Protein AF-0000000079918475 (afdb_homodimer)

Organism: NCBI:txid1990687

Sequence (238 aa):
MAQYSEQLDGIFQALADPTRRAVLTRLGEGPASVGELAKPFDMALPSFMKHIRFLEDSGWIQTRKQGRVRTCVLEEESMITAQAWLAEQRALWEGRTDRLAQFVTTREKDNRNESVTDTMAQYSEQLDGIFQALADPTRRAVLTRLGEGPASVGELAKPFDMALPSFMKHIRFLEDSGWIQTRKQGRVRTCVLEEESMITAQAWLAEQRALWEGRTDRLAQFVTTREKDNRNESVTDT

Foldseek 3Di:
DVVLVVLLVLLVVLVVDPLSVQLLVVLVVHKDWLVVSCVVDDDDSVVSVVSVVSCVVSQQWDWDDDDPTIIIHGGCPSVVSNVVVVVVVVCVVVVVVVVVVVVVVVVVVVVVVVVVVVD/DVVLVVLLVLLVVLVVDPLSVQLLVVLVVHKDWLVVSCVVDDDDSVVSVVSVVSCVVSQQWDWDDDDPTIIIHGGCVSVVSNVVVVVVVVCVVVVVVVVVVVVVVVVVVVVVVVVVVVD

pLDDT: mean 90.63, std 11.95, range [40.28, 98.81]

InterPro domains:
  IPR001845 HTH ArsR-type DNA-binding domain [PR00778] (12-27)
  IPR001845 HTH ArsR-type DNA-binding domain [PR00778] (44-59)
  IPR001845 HTH ArsR-type DNA-binding domain [PR00778] (59-74)
  IPR001845 HTH ArsR-type DNA-binding domain [PS50987] (1-94)
  IPR001845 HTH ArsR-type DNA-binding domain [SM00418] (10-84)
  IPR011991 ArsR-like helix-turn-helix domain [cd00090] (12-70)
  IPR036388 Winged helix-like DNA-binding domain superfamily [G3DSA:1.10.10.10] (2-111)
  IPR036390 Winged helix DNA-binding domain superfamily [SSF46785] (3-102)

Radius of gyration: 24.21 Å; Cα contacts (8 Å, |Δi|>4): 241; chains: 2; bounding box: 33×85×75 Å

Nearest PDB structures (foldseek):
  3f6o-assembly1_A  TM=9.663E-01  e=3.648E-13  Rhodococcus jostii RHA1
  3f6o-assembly1_B  TM=9.871E-01  e=1.100E-12  Rhodococcus jostii RHA1
  7p6f-assembly2_CCC-2  TM=9.353E-01  e=1.496E-07  Streptomyces griseus
  7p6f-assembly1_BBB  TM=9.033E-01  e=1.081E-07  Streptomyces griseus
  3f6v-assembly1_A-2  TM=9.307E-01  e=2.441E-06  Rhodococcus jostii RHA1

Secondary structure (DSSP, 8-state):
-HHHHHHHHHHHHHHTSHHHHHHHHHHTTS-EEHHHHHTTS-S-HHHHHHHHHHHHHTTSEEEEEETTEEEEEE-HHHHHHHHHHHHHHHHHHHHHHHHHHHHHHHHHHHHHHHHHHT-/-HHHHHHHHHHHHHHTSHHHHHHHHHHTTS-EEHHHHHTTS-S-HHHHHHHHHHHHHTTSEEEEEETTEEEEEE-HHHHHHHHHHHHHHHHHHHHHHHHHHHHHHHHHHHHHHHHHHT-

Structure (mmCIF, N/CA/C/O backbone):
data_AF-0000000079918475-model_v1
#
loop_
_entity.id
_entity.type
_entity.pdbx_description
1 polymer 'Transcriptional regulator'
#
loop_
_atom_site.group_PDB
_atom_site.id
_atom_site.type_symbol
_atom_site.label_atom_id
_atom_site.label_alt_id
_atom_site.label_comp_id
_atom_site.label_asym_id
_atom_site.label_entity_id
_atom_site.label_seq_id
_atom_site.pdbx_PDB_ins_code
_atom_site.Cartn_x
_atom_site.Cartn_y
_atom_site.Cartn_z
_atom_site.occupancy
_atom_site.B_iso_or_equiv
_atom_site.auth_seq_id
_atom_site.auth_comp_id
_atom_site.auth_asym_id
_atom_site.auth_atom_id
_atom_site.pdbx_PDB_model_num
ATOM 1 N N . MET A 1 1 ? 17.469 7.312 2.154 1 41.88 1 MET A N 1
ATOM 2 C CA . MET A 1 1 ? 16.062 7.641 2.268 1 41.88 1 MET A CA 1
ATOM 3 C C . MET A 1 1 ? 15.383 7.625 0.9 1 41.88 1 MET A C 1
ATOM 5 O O . MET A 1 1 ? 14.234 7.199 0.775 1 41.88 1 MET A O 1
ATOM 9 N N . ALA A 1 2 ? 16.141 8.148 -0.044 1 47.91 2 ALA A N 1
ATOM 10 C CA . ALA A 1 2 ? 15.688 8.281 -1.425 1 47.91 2 ALA A CA 1
ATOM 11 C C . ALA A 1 2 ? 15.406 6.918 -2.041 1 47.91 2 ALA A C 1
ATOM 13 O O . ALA A 1 2 ? 14.383 6.73 -2.701 1 47.91 2 ALA A O 1
ATOM 14 N N . GLN A 1 3 ? 16.422 5.957 -1.893 1 49.88 3 GLN A N 1
ATOM 15 C CA . GLN A 1 3 ? 16.297 4.613 -2.447 1 49.88 3 GLN A CA 1
ATOM 16 C C . GLN A 1 3 ? 15.07 3.898 -1.9 1 49.88 3 GLN A C 1
ATOM 18 O O . GLN A 1 3 ? 14.359 3.215 -2.643 1 49.88 3 GLN A O 1
ATOM 23 N N . TYR A 1 4 ? 14.867 4.219 -0.687 1 62.94 4 TYR A N 1
ATOM 24 C CA . TYR A 1 4 ? 13.711 3.641 -0.018 1 62.94 4 TYR A CA 1
ATOM 25 C C . TYR A 1 4 ? 12.414 4.203 -0.591 1 62.94 4 TYR A C 1
ATOM 27 O O . TYR A 1 4 ? 11.438 3.467 -0.779 1 62.94 4 TYR A O 1
ATOM 35 N N . SER A 1 5 ? 12.656 5.285 -1.332 1 77.44 5 SER A N 1
ATOM 36 C CA . SER A 1 5 ? 11.477 5.977 -1.846 1 77.44 5 SER A CA 1
ATOM 37 C C . SER A 1 5 ? 11.062 5.43 -3.207 1 77.44 5 SER A C 1
ATOM 39 O O . SER A 1 5 ? 9.875 5.203 -3.455 1 77.44 5 SER A O 1
ATOM 41 N N . GLU A 1 6 ? 12.172 5.082 -3.961 1 88.44 6 GLU A N 1
ATOM 42 C CA . GLU A 1 6 ? 11.852 4.594 -5.297 1 88.44 6 GLU A CA 1
ATOM 43 C C . GLU A 1 6 ? 11.266 3.186 -5.242 1 88.44 6 GLU A C 1
ATOM 45 O O . GLU A 1 6 ? 10.359 2.852 -6.012 1 88.44 6 GLU A O 1
ATOM 50 N N . GLN A 1 7 ? 11.844 2.432 -4.371 1 94.12 7 GLN A N 1
ATOM 51 C CA . GLN A 1 7 ? 11.32 1.083 -4.195 1 94.12 7 GLN A CA 1
ATOM 52 C C . GLN A 1 7 ? 9.859 1.117 -3.744 1 94.12 7 GLN A C 1
ATOM 54 O O . GLN A 1 7 ? 9.031 0.358 -4.25 1 94.12 7 GLN A O 1
ATOM 59 N N . LEU A 1 8 ? 9.625 2.086 -2.945 1 97.25 8 LEU A N 1
ATOM 60 C CA . LEU A 1 8 ? 8.273 2.203 -2.41 1 97.25 8 LEU A CA 1
ATOM 61 C C . LEU A 1 8 ? 7.301 2.668 -3.488 1 97.25 8 LEU A C 1
ATOM 63 O O . LEU A 1 8 ? 6.137 2.268 -3.49 1 97.25 8 LEU A O 1
ATOM 67 N N . ASP A 1 9 ? 7.832 3.439 -4.469 1 97.75 9 ASP A N 1
ATOM 68 C CA . ASP A 1 9 ? 6.984 3.891 -5.57 1 97.75 9 ASP A CA 1
ATOM 69 C C . ASP A 1 9 ? 6.398 2.707 -6.332 1 97.75 9 ASP A C 1
ATOM 71 O O . ASP A 1 9 ? 5.184 2.627 -6.527 1 97.75 9 ASP A O 1
ATOM 75 N N . GLY A 1 10 ? 7.254 1.843 -6.684 1 98.06 10 GLY A N 1
ATOM 76 C CA . GLY A 1 10 ? 6.824 0.677 -7.438 1 98.06 10 GLY A CA 1
ATOM 77 C C . GLY A 1 10 ? 5.945 -0.263 -6.633 1 98.06 10 GLY A C 1
ATOM 78 O O . GLY A 1 10 ? 4.969 -0.809 -7.156 1 98.06 10 GLY A O 1
ATOM 79 N N . ILE A 1 11 ? 6.266 -0.423 -5.426 1 98.44 11 ILE A N 1
ATOM 80 C CA . ILE A 1 11 ? 5.547 -1.322 -4.531 1 98.44 11 ILE A CA 1
ATOM 81 C C . ILE A 1 11 ? 4.094 -0.863 -4.395 1 98.44 11 ILE A C 1
ATOM 83 O O . ILE A 1 11 ? 3.168 -1.649 -4.598 1 98.44 11 ILE A O 1
ATOM 87 N N . PHE A 1 12 ? 3.898 0.398 -4.18 1 98.69 12 PHE A N 1
ATOM 88 C CA . PHE A 1 12 ? 2.543 0.891 -3.963 1 98.69 12 PHE A CA 1
ATOM 89 C C . PHE A 1 12 ? 1.818 1.083 -5.289 1 98.69 12 PHE A C 1
ATOM 91 O O . PHE A 1 12 ? 0.604 0.893 -5.371 1 98.69 12 PHE A O 1
ATOM 98 N N . GLN A 1 13 ? 2.533 1.402 -6.281 1 98.56 13 GLN A N 1
ATOM 99 C CA . GLN A 1 13 ? 1.905 1.508 -7.594 1 98.56 13 GLN A CA 1
ATOM 100 C C . GLN A 1 13 ? 1.343 0.163 -8.047 1 98.56 13 GLN A C 1
ATOM 102 O O . GLN A 1 13 ? 0.283 0.107 -8.672 1 98.56 13 GLN A O 1
ATOM 107 N N . ALA A 1 14 ? 2.027 -0.845 -7.785 1 98.75 14 ALA A N 1
ATOM 108 C CA . ALA A 1 14 ? 1.546 -2.182 -8.125 1 98.75 14 ALA A CA 1
ATOM 109 C C . ALA A 1 14 ? 0.194 -2.459 -7.473 1 98.75 14 ALA A C 1
ATOM 111 O O . ALA A 1 14 ? -0.714 -2.99 -8.117 1 98.75 14 ALA A O 1
ATOM 112 N N . LEU A 1 15 ? 0.05 -2.041 -6.277 1 98.38 15 LEU A N 1
ATOM 113 C CA . LEU A 1 15 ? -1.142 -2.355 -5.496 1 98.38 15 LEU A CA 1
ATOM 114 C C . LEU A 1 15 ? -2.311 -1.468 -5.906 1 98.38 15 LEU A C 1
ATOM 116 O O . LEU A 1 15 ? -3.461 -1.751 -5.566 1 98.38 15 LEU A O 1
ATOM 120 N N . ALA A 1 16 ? -1.999 -0.399 -6.637 1 98.25 16 ALA A N 1
ATOM 121 C CA . ALA A 1 16 ? -3.039 0.55 -7.027 1 98.25 16 ALA A CA 1
ATOM 122 C C . ALA A 1 16 ? -3.928 -0.032 -8.125 1 98.25 16 ALA A C 1
ATOM 124 O O . ALA A 1 16 ? -4.984 0.522 -8.43 1 98.25 16 ALA A O 1
ATOM 125 N N . ASP A 1 17 ? -3.609 -1.144 -8.664 1 97.94 17 ASP A N 1
ATOM 126 C CA . ASP A 1 17 ? -4.352 -1.772 -9.758 1 97.94 17 ASP A CA 1
ATOM 127 C C . ASP A 1 17 ? -5.133 -2.986 -9.258 1 97.94 17 ASP A C 1
ATOM 129 O O . ASP A 1 17 ? -4.559 -3.893 -8.648 1 97.94 17 ASP A O 1
ATOM 133 N N . PRO A 1 18 ? -6.43 -2.992 -9.57 1 97.44 18 PRO A N 1
ATOM 134 C CA . PRO A 1 18 ? -7.234 -4.094 -9.047 1 97.44 18 PRO A CA 1
ATOM 135 C C . PRO A 1 18 ? -6.848 -5.445 -9.633 1 97.44 18 PRO A C 1
ATOM 137 O O . PRO A 1 18 ? -6.953 -6.473 -8.961 1 97.44 18 PRO A O 1
ATOM 140 N N . THR A 1 19 ? -6.406 -5.469 -10.844 1 97.75 19 THR A N 1
ATOM 141 C CA . THR A 1 19 ? -5.977 -6.715 -11.461 1 97.75 19 THR A CA 1
ATOM 142 C C . THR A 1 19 ? -4.762 -7.289 -10.734 1 97.75 19 THR A C 1
ATOM 144 O O . THR A 1 19 ? -4.734 -8.477 -10.414 1 97.75 19 THR A O 1
ATOM 147 N N . ARG A 1 20 ? -3.832 -6.438 -10.523 1 98.31 20 ARG A N 1
ATOM 148 C CA . ARG A 1 20 ? -2.615 -6.871 -9.844 1 98.31 20 ARG A CA 1
ATOM 149 C C . ARG A 1 20 ? -2.912 -7.32 -8.422 1 98.31 20 ARG A C 1
ATOM 151 O O . ARG A 1 20 ? -2.326 -8.289 -7.934 1 98.31 20 ARG A O 1
ATOM 158 N N . ARG A 1 21 ? -3.842 -6.609 -7.742 1 98.06 21 ARG A N 1
ATOM 159 C CA . ARG A 1 21 ? -4.238 -7.055 -6.41 1 98.06 21 ARG A CA 1
ATOM 160 C C . ARG A 1 21 ? -4.902 -8.422 -6.461 1 98.06 21 ARG A C 1
ATOM 162 O O . ARG A 1 21 ? -4.66 -9.273 -5.598 1 98.06 21 ARG A O 1
ATOM 169 N N . ALA A 1 22 ? -5.672 -8.648 -7.414 1 97.94 22 ALA A N 1
ATOM 170 C CA . ALA A 1 22 ? -6.336 -9.938 -7.57 1 97.94 22 ALA A CA 1
ATOM 171 C C . ALA A 1 22 ? -5.32 -11.047 -7.816 1 97.94 22 ALA A C 1
ATOM 173 O O . ALA A 1 22 ? -5.453 -12.148 -7.27 1 97.94 22 ALA A O 1
ATOM 174 N N . VAL A 1 23 ? -4.348 -10.773 -8.578 1 98.38 23 VAL A N 1
ATOM 175 C CA . VAL A 1 23 ? -3.285 -11.734 -8.859 1 98.38 23 VAL A CA 1
ATOM 176 C C . VAL A 1 23 ? -2.557 -12.094 -7.566 1 98.38 23 VAL A C 1
ATOM 178 O O . VAL A 1 23 ? -2.314 -13.273 -7.293 1 98.38 23 VAL A O 1
ATOM 181 N N . LEU A 1 24 ? -2.246 -11.109 -6.793 1 98 24 LEU A N 1
ATOM 182 C CA . LEU A 1 24 ? -1.538 -11.344 -5.539 1 98 24 LEU A CA 1
ATOM 183 C C . LEU A 1 24 ? -2.379 -12.195 -4.59 1 98 24 LEU A C 1
ATOM 185 O O . LEU A 1 24 ? -1.86 -13.102 -3.936 1 98 24 LEU A O 1
ATOM 189 N N . THR A 1 25 ? -3.645 -11.891 -4.547 1 97.06 25 THR A N 1
ATOM 190 C CA . THR A 1 25 ? -4.551 -12.656 -3.705 1 97.06 25 THR A CA 1
ATOM 191 C C . THR A 1 25 ? -4.566 -14.125 -4.125 1 97.06 25 THR A C 1
ATOM 193 O O . THR A 1 25 ? -4.461 -15.016 -3.281 1 97.06 25 THR A O 1
ATOM 196 N N . ARG A 1 26 ? -4.609 -14.352 -5.379 1 97.31 26 ARG A N 1
ATOM 197 C CA . ARG A 1 26 ? -4.613 -15.711 -5.898 1 97.31 26 ARG A CA 1
ATOM 198 C C . ARG A 1 26 ? -3.305 -16.422 -5.574 1 97.31 26 ARG A C 1
ATOM 200 O O . ARG A 1 26 ? -3.303 -17.609 -5.227 1 97.31 26 ARG A O 1
ATOM 207 N N . LEU A 1 27 ? -2.258 -15.734 -5.668 1 97.25 27 LEU A N 1
ATOM 208 C CA . LEU A 1 27 ? -0.944 -16.328 -5.445 1 97.25 27 LEU A CA 1
ATOM 209 C C . LEU A 1 27 ? -0.722 -16.609 -3.965 1 97.25 27 LEU A C 1
ATOM 211 O O . LEU A 1 27 ? 0.149 -17.406 -3.607 1 97.25 27 LEU A O 1
ATOM 215 N N . GLY A 1 28 ? -1.431 -15.891 -3.168 1 94.69 28 GLY A N 1
ATOM 216 C CA . GLY A 1 28 ? -1.403 -16.219 -1.751 1 94.69 28 GLY A CA 1
ATOM 217 C C . GLY A 1 28 ? -1.792 -17.656 -1.463 1 94.69 28 GLY A C 1
ATOM 218 O O . GLY A 1 28 ? -1.377 -18.234 -0.451 1 94.69 28 GLY A O 1
ATOM 219 N N . GLU A 1 29 ? -2.5 -18.25 -2.285 1 93.81 29 GLU A N 1
ATOM 220 C CA . GLU A 1 29 ? -2.967 -19.625 -2.133 1 93.81 29 GLU A CA 1
ATOM 221 C C . GLU A 1 29 ? -1.933 -20.625 -2.652 1 93.81 29 GLU A C 1
ATOM 223 O O . GLU A 1 29 ? -2.064 -21.828 -2.439 1 93.81 29 GLU A O 1
ATOM 228 N N . GLY A 1 30 ? -0.98 -20.109 -3.363 1 94.81 30 GLY A N 1
ATOM 229 C CA . GLY A 1 30 ? 0.069 -20.953 -3.904 1 94.81 30 GLY A CA 1
ATOM 230 C C . GLY A 1 30 ? 0.493 -20.562 -5.309 1 94.81 30 GLY A C 1
ATOM 231 O O . GLY A 1 30 ? -0.134 -19.703 -5.93 1 94.81 30 GLY A O 1
ATOM 232 N N . PRO A 1 31 ? 1.545 -21.219 -5.801 1 96.56 31 PRO A N 1
ATOM 233 C CA . PRO A 1 31 ? 2.021 -20.922 -7.156 1 96.56 31 PRO A CA 1
ATOM 234 C C . PRO A 1 31 ? 0.947 -21.141 -8.219 1 96.56 31 PRO A C 1
ATOM 236 O O . PRO A 1 31 ? 0.092 -22.031 -8.062 1 96.56 31 PRO A O 1
ATOM 239 N N . ALA A 1 32 ? 0.95 -20.406 -9.281 1 98 32 ALA A N 1
ATOM 240 C CA . ALA A 1 32 ? 0.003 -20.531 -10.383 1 98 32 ALA A CA 1
ATOM 241 C C . ALA A 1 32 ? 0.638 -20.094 -11.703 1 98 32 ALA A C 1
ATOM 243 O O . ALA A 1 32 ? 1.503 -19.219 -11.719 1 98 32 ALA A O 1
ATOM 244 N N . SER A 1 33 ? 0.179 -20.719 -12.75 1 98.5 33 SER A N 1
ATOM 245 C CA . SER A 1 33 ? 0.687 -20.344 -14.062 1 98.5 33 SER A CA 1
ATOM 246 C C . SER A 1 33 ? 0.086 -19.016 -14.523 1 98.5 33 SER A C 1
ATOM 248 O O . SER A 1 33 ? -0.982 -18.625 -14.062 1 98.5 33 SER A O 1
ATOM 250 N N . VAL A 1 34 ? 0.777 -18.391 -15.438 1 98.31 34 VAL A N 1
ATOM 251 C CA . VAL A 1 34 ? 0.273 -17.141 -16.031 1 98.31 34 VAL A CA 1
ATOM 252 C C . VAL A 1 34 ? -1.096 -17.391 -16.656 1 98.31 34 VAL A C 1
ATOM 254 O O . VAL A 1 34 ? -1.999 -16.562 -16.531 1 98.31 34 VAL A O 1
ATOM 257 N N . GLY A 1 35 ? -1.218 -18.562 -17.281 1 97.56 35 GLY A N 1
ATOM 258 C CA . GLY A 1 35 ? -2.498 -18.906 -17.891 1 97.56 35 GLY A CA 1
ATOM 259 C C . GLY A 1 35 ? -3.621 -19.016 -16.875 1 97.56 35 GLY A C 1
ATOM 260 O O . GLY A 1 35 ? -4.727 -18.516 -17.109 1 97.56 35 GLY A O 1
ATOM 261 N N . GLU A 1 36 ? -3.377 -19.641 -15.773 1 98 36 GLU A N 1
ATOM 262 C CA . GLU A 1 36 ? -4.348 -19.766 -14.695 1 98 36 GLU A CA 1
ATOM 263 C C . GLU A 1 36 ? -4.707 -18.391 -14.125 1 98 36 GLU A C 1
ATOM 265 O O . GLU A 1 36 ? -5.879 -18.109 -13.859 1 98 36 GLU A O 1
ATOM 270 N N . LEU A 1 37 ? -3.746 -17.562 -13.961 1 98.56 37 LEU A N 1
ATOM 271 C CA . LEU A 1 37 ? -3.934 -16.25 -13.375 1 98.56 37 LEU A CA 1
ATOM 272 C C . LEU A 1 37 ? -4.73 -15.344 -14.305 1 98.56 37 LEU A C 1
ATOM 274 O O . LEU A 1 37 ? -5.484 -14.484 -13.844 1 98.56 37 LEU A O 1
ATOM 278 N N . ALA A 1 38 ? -4.633 -15.586 -15.578 1 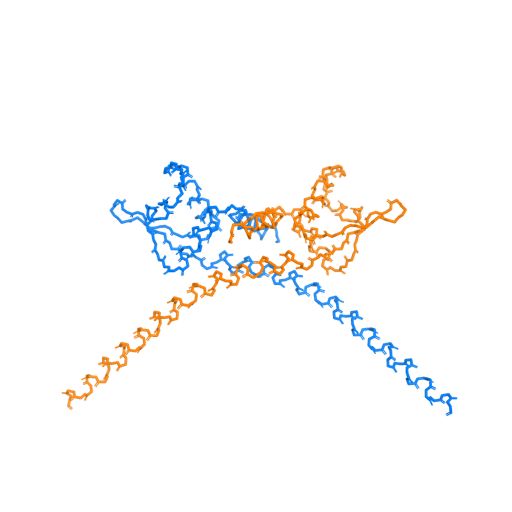98.62 38 ALA A N 1
ATOM 279 C CA . ALA A 1 38 ? -5.223 -14.703 -16.578 1 98.62 38 ALA A CA 1
ATOM 280 C C . ALA A 1 38 ? -6.703 -15.008 -16.766 1 98.62 38 ALA A C 1
ATOM 282 O O . ALA A 1 38 ? -7.473 -14.141 -17.188 1 98.62 38 ALA A O 1
ATOM 283 N N . LYS A 1 39 ? -7.098 -16.172 -16.438 1 97.88 39 LYS A N 1
ATOM 284 C CA . LYS A 1 39 ? -8.398 -16.734 -16.797 1 97.88 39 LYS A CA 1
ATOM 285 C C . LYS A 1 39 ? -9.531 -15.812 -16.328 1 97.88 39 LYS A C 1
ATOM 287 O O . LYS A 1 39 ? -10.484 -15.578 -17.078 1 97.88 39 LYS A O 1
ATOM 292 N N . PRO A 1 40 ? -9.461 -15.227 -15.211 1 97.31 40 PRO A N 1
ATOM 293 C CA . PRO A 1 40 ? -10.609 -14.477 -14.711 1 97.31 40 PRO A CA 1
ATOM 294 C C . PRO A 1 40 ? -10.719 -13.086 -15.32 1 97.31 40 PRO A C 1
ATOM 296 O O . PRO A 1 40 ? -11.703 -12.375 -15.078 1 97.31 40 PRO A O 1
ATOM 299 N N . PHE A 1 41 ? -9.773 -12.695 -16.109 1 97.5 41 PHE A N 1
ATOM 300 C CA . PHE A 1 41 ? -9.75 -11.328 -16.609 1 97.5 41 PHE A CA 1
ATOM 301 C C . PHE A 1 41 ? -10.07 -11.297 -18.094 1 97.5 41 PHE A C 1
ATOM 303 O O . PHE A 1 41 ? -9.625 -12.164 -18.844 1 97.5 41 PHE A O 1
ATOM 310 N N . ASP A 1 42 ? -10.859 -10.375 -18.406 1 97.06 42 ASP A N 1
ATOM 311 C CA . ASP A 1 42 ? -11.227 -10.164 -19.797 1 97.06 42 ASP A CA 1
ATOM 312 C C . ASP A 1 42 ? -10.219 -9.25 -20.5 1 97.06 42 ASP A C 1
ATOM 314 O O . ASP 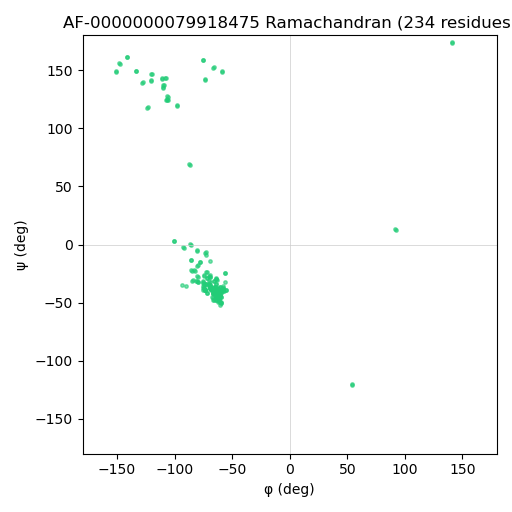A 1 42 ? -10.523 -8.094 -20.781 1 97.06 42 ASP A O 1
ATOM 318 N N . MET A 1 43 ? -9.039 -9.672 -20.719 1 97.19 43 MET A N 1
ATOM 319 C CA . MET A 1 43 ? -7.988 -8.93 -21.406 1 97.19 43 MET A CA 1
ATOM 320 C C . MET A 1 43 ? -7.074 -9.875 -22.188 1 97.19 43 MET A C 1
ATOM 322 O O . MET A 1 43 ? -7.016 -11.07 -21.875 1 97.19 43 MET A O 1
ATOM 326 N N . ALA A 1 44 ? -6.473 -9.305 -23.172 1 97.56 44 ALA A N 1
ATOM 327 C CA . ALA A 1 44 ? -5.52 -10.07 -23.969 1 97.56 44 ALA A CA 1
ATOM 328 C C . ALA A 1 44 ? -4.289 -10.445 -23.156 1 97.56 44 ALA A C 1
ATOM 330 O O . ALA A 1 44 ? -3.918 -9.727 -22.219 1 97.56 44 ALA A O 1
ATOM 331 N N . LEU A 1 45 ? -3.674 -11.531 -23.516 1 96.88 45 LEU A N 1
ATOM 332 C CA . LEU A 1 45 ? -2.521 -12.047 -22.781 1 96.88 45 LEU A CA 1
ATOM 333 C C . LEU A 1 45 ? -1.384 -11.031 -22.781 1 96.88 45 LEU A C 1
ATOM 335 O O . LEU A 1 45 ? -0.738 -10.82 -21.75 1 96.88 45 LEU A O 1
ATOM 339 N N . PRO A 1 46 ? -1.145 -10.344 -23.875 1 97.75 46 PRO A N 1
ATOM 340 C CA . PRO A 1 46 ? -0.073 -9.352 -23.812 1 97.75 46 PRO A CA 1
ATOM 341 C C . PRO A 1 46 ? -0.338 -8.258 -22.781 1 97.75 46 PRO A C 1
ATOM 343 O O . PRO A 1 46 ? 0.593 -7.785 -22.125 1 97.75 46 PRO A O 1
ATOM 346 N N . SER A 1 47 ? -1.585 -7.848 -22.703 1 98.19 47 SER A N 1
ATOM 347 C CA . SER A 1 47 ? -1.962 -6.855 -21.703 1 98.19 47 SER A CA 1
ATOM 348 C C . SER A 1 47 ? -1.798 -7.406 -20.281 1 98.19 47 SER A C 1
ATOM 350 O O . SER A 1 47 ? -1.299 -6.715 -19.406 1 98.19 47 SER A O 1
ATOM 352 N N . PHE A 1 48 ? -2.197 -8.594 -20.172 1 98.62 48 PHE A N 1
ATOM 353 C CA . PHE A 1 48 ? -2.059 -9.234 -18.875 1 98.62 48 PHE A CA 1
ATOM 354 C C . PHE A 1 48 ? -0.588 -9.398 -18.5 1 98.62 48 PHE A C 1
ATOM 356 O O . PHE A 1 48 ? -0.213 -9.219 -17.344 1 98.62 48 PHE A O 1
ATOM 363 N N . MET A 1 49 ? 0.257 -9.664 -19.391 1 98.56 49 MET A N 1
ATOM 364 C CA . MET A 1 49 ? 1.688 -9.844 -19.141 1 98.56 49 MET A CA 1
ATOM 365 C C . MET A 1 49 ? 2.316 -8.547 -18.641 1 98.56 49 MET A C 1
ATOM 367 O O . MET A 1 49 ? 3.285 -8.578 -17.891 1 98.56 49 MET A O 1
ATOM 371 N N . LYS A 1 50 ? 1.778 -7.438 -19.031 1 98.75 50 LYS A N 1
ATOM 372 C CA . LYS A 1 50 ? 2.266 -6.164 -18.516 1 98.75 50 LYS A CA 1
ATOM 373 C C . LYS A 1 50 ? 2.074 -6.086 -17 1 98.75 50 LYS A C 1
ATOM 375 O O . LYS A 1 50 ? 2.924 -5.543 -16.297 1 98.75 50 LYS A O 1
ATOM 380 N N . HIS A 1 51 ? 0.925 -6.641 -16.562 1 98.69 51 HIS A N 1
ATOM 381 C CA . HIS A 1 51 ? 0.696 -6.695 -15.125 1 98.69 51 HIS A CA 1
ATOM 382 C C . HIS A 1 51 ? 1.69 -7.625 -14.445 1 98.69 51 HIS A C 1
ATOM 384 O O . HIS A 1 51 ? 2.234 -7.297 -13.391 1 98.69 51 HIS A O 1
ATOM 390 N N . ILE A 1 52 ? 1.978 -8.734 -15.016 1 98.81 52 ILE A N 1
ATOM 391 C CA . ILE A 1 52 ? 2.906 -9.719 -14.469 1 98.81 52 ILE A CA 1
ATOM 392 C C . ILE A 1 52 ? 4.309 -9.125 -14.398 1 98.81 52 ILE A C 1
ATOM 394 O O . ILE A 1 52 ? 4.996 -9.242 -13.383 1 98.81 52 ILE A O 1
ATOM 398 N N . ARG A 1 53 ? 4.668 -8.5 -15.414 1 98.62 53 ARG A N 1
ATOM 399 C CA . ARG A 1 53 ? 5.984 -7.867 -15.453 1 98.62 53 ARG A CA 1
ATOM 400 C C . ARG A 1 53 ? 6.098 -6.773 -14.398 1 98.62 53 ARG A C 1
ATOM 402 O O . ARG A 1 53 ? 7.133 -6.641 -13.742 1 98.62 53 ARG A O 1
ATOM 409 N N . PHE A 1 54 ? 5.078 -6.012 -14.273 1 98.69 54 PHE A N 1
ATOM 410 C CA . PHE A 1 54 ? 5.086 -4.938 -13.289 1 98.69 54 PHE A CA 1
ATOM 411 C C . PHE A 1 54 ? 5.227 -5.5 -11.883 1 98.69 54 PHE A C 1
ATOM 413 O O . PHE A 1 54 ? 5.996 -4.977 -11.07 1 98.69 54 PHE A O 1
ATOM 420 N N . LEU A 1 55 ? 4.465 -6.562 -11.602 1 98.69 55 LEU A N 1
ATOM 421 C CA . LEU A 1 55 ? 4.539 -7.219 -10.297 1 98.69 55 LEU A CA 1
ATOM 422 C C . LEU A 1 55 ? 5.934 -7.785 -10.055 1 98.69 55 LEU A C 1
ATOM 424 O O . LEU A 1 55 ? 6.438 -7.75 -8.93 1 98.69 55 LEU A O 1
ATOM 428 N N . GLU A 1 56 ? 6.527 -8.305 -11.062 1 98.25 56 GLU A N 1
ATOM 429 C CA . GLU A 1 56 ? 7.891 -8.82 -10.961 1 98.25 56 GLU A CA 1
ATOM 430 C C . GLU A 1 56 ? 8.891 -7.695 -10.695 1 98.25 56 GLU A C 1
ATOM 432 O O . GLU A 1 56 ? 9.703 -7.789 -9.773 1 98.25 56 GLU A O 1
ATOM 437 N N . ASP A 1 57 ? 8.789 -6.621 -11.453 1 97.38 57 ASP A N 1
ATOM 438 C CA . ASP A 1 57 ? 9.711 -5.492 -11.352 1 97.38 57 ASP A CA 1
ATOM 439 C C . ASP A 1 57 ? 9.602 -4.812 -9.992 1 97.38 57 ASP A C 1
ATOM 441 O O . ASP A 1 57 ? 10.578 -4.266 -9.484 1 97.38 57 ASP A O 1
ATOM 445 N N . SER A 1 58 ? 8.414 -4.879 -9.414 1 97.94 58 SER A N 1
ATOM 446 C CA . SER A 1 58 ? 8.172 -4.211 -8.141 1 97.94 58 SER A CA 1
ATOM 447 C C . SER A 1 58 ? 8.43 -5.148 -6.965 1 97.94 58 SER A C 1
ATOM 449 O O . SER A 1 58 ? 8.227 -4.777 -5.809 1 97.94 58 SER A O 1
ATOM 451 N N . GLY A 1 59 ? 8.766 -6.391 -7.25 1 97.5 59 GLY A N 1
ATOM 452 C CA . GLY A 1 59 ? 9.258 -7.293 -6.223 1 97.5 59 GLY A CA 1
ATOM 453 C C . GLY A 1 59 ? 8.156 -8.109 -5.57 1 97.5 59 GLY A C 1
ATOM 454 O O . GLY A 1 59 ? 8.383 -8.773 -4.559 1 97.5 59 GLY A O 1
ATOM 455 N N . TRP A 1 60 ? 6.996 -8.117 -6.125 1 98.19 60 TRP A N 1
ATOM 456 C CA . TRP A 1 60 ? 5.859 -8.812 -5.527 1 98.19 60 TRP A CA 1
ATOM 457 C C . TRP A 1 60 ? 5.859 -10.289 -5.895 1 98.19 60 TRP A C 1
ATOM 459 O O . TRP A 1 60 ? 5.395 -11.125 -5.117 1 98.19 60 TRP A O 1
ATOM 469 N N . ILE A 1 61 ? 6.398 -10.594 -7.105 1 98.38 61 ILE A N 1
ATOM 470 C CA . ILE A 1 61 ? 6.355 -11.992 -7.527 1 98.38 61 ILE A CA 1
ATOM 471 C C . ILE A 1 61 ? 7.656 -12.359 -8.242 1 98.38 61 ILE A C 1
ATOM 473 O O . ILE A 1 61 ? 8.43 -11.477 -8.625 1 98.38 61 ILE A O 1
ATOM 477 N N . GLN A 1 62 ? 7.883 -13.562 -8.312 1 98.19 62 GLN A N 1
ATOM 478 C CA . GLN A 1 62 ? 8.891 -14.172 -9.18 1 98.19 62 GLN A CA 1
ATOM 479 C C . GLN A 1 62 ? 8.258 -15.141 -10.172 1 98.19 62 GLN A C 1
ATOM 481 O O . GLN A 1 62 ? 7.258 -15.789 -9.859 1 98.19 62 GLN A O 1
ATOM 486 N N . THR A 1 63 ? 8.836 -15.188 -11.297 1 97 63 THR A N 1
ATOM 487 C CA . THR A 1 63 ? 8.336 -16.094 -12.328 1 97 63 THR A CA 1
ATOM 488 C C . THR A 1 63 ? 9.422 -17.078 -12.742 1 97 63 THR A C 1
ATOM 490 O O . THR A 1 63 ? 10.609 -16.75 -12.766 1 97 63 THR A O 1
ATOM 493 N N . ARG A 1 64 ? 8.961 -18.25 -12.953 1 95.88 64 ARG A N 1
ATOM 494 C CA . ARG A 1 64 ? 9.844 -19.297 -13.469 1 95.88 64 ARG A CA 1
ATOM 495 C C . ARG A 1 64 ? 9.234 -19.969 -14.695 1 95.88 64 ARG A C 1
ATOM 497 O O . ARG A 1 64 ? 8.023 -20.203 -14.742 1 95.88 64 ARG A O 1
ATOM 504 N N . LYS A 1 65 ? 10.102 -20.203 -15.602 1 94.88 65 LYS A N 1
ATOM 505 C CA . LYS A 1 65 ? 9.641 -20.844 -16.828 1 94.88 65 LYS A CA 1
ATOM 506 C C . LYS A 1 65 ? 10.094 -22.312 -16.891 1 94.88 65 LYS A C 1
ATOM 508 O O . LYS A 1 65 ? 11.273 -22.609 -16.672 1 94.88 65 LYS A O 1
ATOM 513 N N . GLN A 1 66 ? 9.164 -23.219 -17.062 1 93.12 66 GLN A N 1
ATOM 514 C CA . GLN A 1 66 ? 9.414 -24.641 -17.344 1 93.12 66 GLN A CA 1
ATOM 515 C C . GLN A 1 66 ? 8.711 -25.062 -18.625 1 93.12 66 GLN A C 1
ATOM 517 O O . GLN A 1 66 ? 7.488 -25.219 -18.656 1 93.12 66 GLN A O 1
ATOM 522 N N . GLY A 1 67 ? 9.539 -25.469 -19.578 1 95.12 67 GLY A N 1
ATOM 523 C CA . GLY A 1 67 ? 8.93 -25.703 -20.891 1 95.12 67 GLY A CA 1
ATOM 524 C C . GLY A 1 67 ? 8.148 -24.5 -21.406 1 95.12 67 GLY A C 1
ATOM 525 O O . GLY A 1 67 ? 8.711 -23.422 -21.547 1 95.12 67 GLY A O 1
ATOM 526 N N . ARG A 1 68 ? 6.875 -24.672 -21.656 1 93.56 68 ARG A N 1
ATOM 527 C CA . ARG A 1 68 ? 6.047 -23.594 -22.188 1 93.56 68 ARG A CA 1
ATOM 528 C C . ARG A 1 68 ? 5.223 -22.938 -21.078 1 93.56 68 ARG A C 1
ATOM 530 O O . ARG A 1 68 ? 4.402 -22.062 -21.359 1 93.56 68 ARG A O 1
ATOM 537 N N . VAL A 1 69 ? 5.438 -23.406 -19.859 1 96.12 69 VAL A N 1
ATOM 538 C CA . VAL A 1 69 ? 4.586 -22.922 -18.766 1 96.12 69 VAL A CA 1
ATOM 539 C C . VAL A 1 69 ? 5.367 -21.953 -17.891 1 96.12 69 VAL A C 1
ATOM 541 O O . VAL A 1 69 ? 6.461 -22.266 -17.422 1 96.12 69 VAL A O 1
ATOM 544 N N . ARG A 1 70 ? 4.828 -20.734 -17.719 1 97.19 70 ARG A N 1
ATOM 545 C CA . ARG A 1 70 ? 5.367 -19.734 -16.812 1 97.19 70 ARG A CA 1
ATOM 546 C C . ARG A 1 70 ? 4.613 -19.75 -15.484 1 97.19 70 ARG A C 1
ATOM 548 O O . ARG A 1 70 ? 3.408 -19.484 -15.445 1 97.19 70 ARG A O 1
ATOM 555 N N . THR A 1 71 ? 5.359 -20.031 -14.391 1 98.31 71 THR A N 1
ATOM 556 C CA . THR A 1 71 ? 4.754 -20.125 -13.07 1 98.31 71 THR A CA 1
ATOM 557 C C . THR A 1 71 ? 5.172 -18.953 -12.195 1 98.31 71 THR A C 1
ATOM 559 O O . THR A 1 71 ? 6.344 -18.562 -12.18 1 98.31 71 THR A O 1
ATOM 562 N N . CYS A 1 72 ? 4.199 -18.406 -11.508 1 98.5 72 CYS A N 1
ATOM 563 C CA . CYS A 1 72 ? 4.438 -17.266 -10.625 1 98.5 72 CYS A CA 1
ATOM 564 C C . CYS A 1 72 ? 4.336 -17.688 -9.156 1 98.5 72 CYS A C 1
ATOM 566 O O . CYS A 1 72 ? 3.494 -18.516 -8.797 1 98.5 72 CYS A O 1
ATOM 568 N N . VAL A 1 73 ? 5.227 -17.047 -8.352 1 96.81 73 VAL A N 1
ATOM 569 C CA . VAL A 1 73 ? 5.188 -17.234 -6.902 1 96.81 73 VAL A CA 1
ATOM 570 C C . VAL A 1 73 ? 5.293 -15.891 -6.199 1 96.81 73 VAL A C 1
ATOM 572 O O . VAL A 1 73 ? 5.918 -14.961 -6.715 1 96.81 73 VAL A O 1
ATOM 575 N N . LEU A 1 74 ? 4.684 -15.82 -5.078 1 96.38 74 LE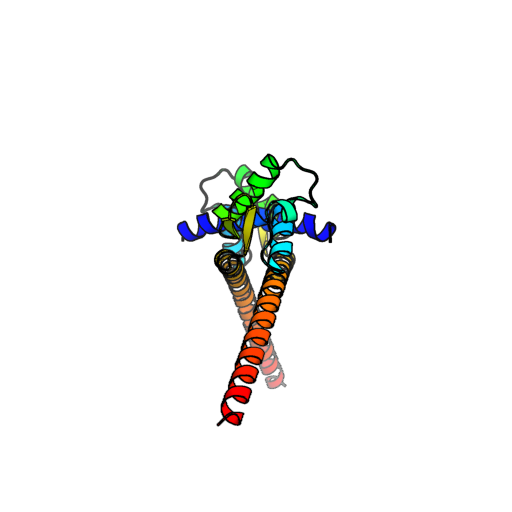U A N 1
ATOM 576 C CA . LEU A 1 74 ? 4.738 -14.594 -4.285 1 96.38 74 LEU A CA 1
ATOM 577 C C . LEU A 1 74 ? 6.109 -14.422 -3.639 1 96.38 74 LEU A C 1
ATOM 579 O O . LEU A 1 74 ? 6.723 -15.406 -3.211 1 96.38 74 LEU A O 1
ATOM 583 N N . GLU A 1 75 ? 6.516 -13.211 -3.613 1 93.94 75 GLU A N 1
ATOM 584 C CA . GLU A 1 75 ? 7.723 -12.852 -2.871 1 93.94 75 GLU A CA 1
ATOM 585 C C . GLU A 1 75 ? 7.383 -12 -1.653 1 93.94 75 GLU A C 1
ATOM 587 O O . GLU A 1 75 ? 6.523 -11.117 -1.725 1 93.94 75 GLU A O 1
ATOM 592 N N . GLU A 1 76 ? 8.125 -12.25 -0.577 1 91 76 GLU A N 1
ATOM 593 C CA . GLU A 1 76 ? 7.77 -11.633 0.698 1 91 76 GLU A CA 1
ATOM 594 C C . GLU A 1 76 ? 8.359 -10.234 0.824 1 91 76 GLU A C 1
ATOM 596 O O . GLU A 1 76 ? 7.84 -9.398 1.564 1 91 76 GLU A O 1
ATOM 601 N N . GLU A 1 77 ? 9.367 -9.953 0.114 1 93.31 77 GLU A N 1
ATOM 602 C CA . GLU A 1 77 ? 10.156 -8.75 0.348 1 93.31 77 GLU A CA 1
ATOM 603 C C . GLU A 1 77 ? 9.312 -7.488 0.199 1 93.31 77 GLU A C 1
ATOM 605 O O . GLU A 1 77 ? 9.352 -6.602 1.056 1 93.31 77 GLU A O 1
ATOM 610 N N . SER A 1 78 ? 8.578 -7.398 -0.894 1 96.62 78 SER A N 1
ATOM 611 C CA . SER A 1 78 ? 7.758 -6.215 -1.133 1 96.62 78 SER A CA 1
ATOM 612 C C . SER A 1 78 ? 6.648 -6.094 -0.093 1 96.62 78 SER A C 1
ATOM 614 O O . SER A 1 78 ? 6.309 -4.988 0.332 1 96.62 78 SER A O 1
ATOM 616 N N . MET A 1 79 ? 6.117 -7.172 0.305 1 95.56 79 MET A N 1
ATOM 617 C CA . MET A 1 79 ? 5.109 -7.188 1.363 1 95.56 79 MET A CA 1
ATOM 618 C C . MET A 1 79 ? 5.684 -6.637 2.666 1 95.56 79 MET A C 1
ATOM 620 O O . MET A 1 79 ? 5.078 -5.773 3.301 1 95.56 79 MET A O 1
ATOM 624 N N . ILE A 1 80 ? 6.879 -7.098 3.008 1 95.06 80 ILE A N 1
ATOM 625 C CA . ILE A 1 80 ? 7.547 -6.676 4.23 1 95.06 80 ILE A CA 1
ATOM 626 C C . ILE A 1 80 ? 7.828 -5.176 4.176 1 95.06 80 ILE A C 1
ATOM 628 O O . ILE A 1 80 ? 7.562 -4.453 5.141 1 95.06 80 ILE A O 1
ATOM 632 N N . THR A 1 81 ? 8.305 -4.773 3.09 1 96.94 81 THR A N 1
ATOM 633 C CA . THR A 1 81 ? 8.672 -3.371 2.918 1 96.94 81 THR A CA 1
ATOM 634 C C . THR A 1 81 ? 7.445 -2.475 3.016 1 96.94 81 THR A C 1
ATOM 636 O O . THR A 1 81 ? 7.469 -1.45 3.701 1 96.94 81 THR A O 1
ATOM 639 N N . ALA A 1 82 ? 6.336 -2.842 2.365 1 97.62 82 ALA A N 1
ATOM 640 C CA . ALA A 1 82 ? 5.098 -2.068 2.404 1 97.62 82 ALA A CA 1
ATOM 641 C C . ALA A 1 82 ? 4.547 -1.989 3.824 1 97.62 82 ALA A C 1
ATOM 643 O O . ALA A 1 82 ? 4.184 -0.908 4.297 1 97.62 82 ALA A O 1
ATOM 644 N N . GLN A 1 83 ? 4.535 -3.096 4.457 1 96.5 83 GLN A N 1
ATOM 645 C CA . GLN A 1 83 ? 4 -3.156 5.812 1 96.5 83 GLN A CA 1
ATOM 646 C C . GLN A 1 83 ? 4.863 -2.352 6.781 1 96.5 83 GLN A C 1
ATOM 648 O O . GLN A 1 83 ? 4.344 -1.703 7.691 1 96.5 83 GLN A O 1
ATOM 653 N N . ALA A 1 84 ? 6.129 -2.465 6.598 1 96.5 84 ALA A N 1
ATOM 654 C CA . ALA A 1 84 ? 7.039 -1.742 7.48 1 96.5 84 ALA A CA 1
ATOM 655 C C . ALA A 1 84 ? 6.832 -0.234 7.367 1 96.5 84 ALA A C 1
ATOM 657 O O . ALA A 1 84 ? 6.832 0.476 8.375 1 96.5 84 ALA A O 1
ATOM 658 N N . TRP A 1 85 ? 6.719 0.196 6.188 1 97.44 85 TRP A N 1
ATOM 659 C CA . TRP A 1 85 ? 6.508 1.627 6 1 97.44 85 TRP A CA 1
ATOM 660 C C . TRP A 1 85 ? 5.207 2.076 6.66 1 97.44 85 TRP A C 1
ATOM 662 O O . TRP A 1 85 ? 5.176 3.098 7.352 1 97.44 85 TRP A O 1
ATOM 672 N N . LEU A 1 86 ? 4.156 1.371 6.41 1 96.69 86 LEU A N 1
ATOM 673 C CA . LEU A 1 86 ? 2.869 1.727 6.996 1 96.69 86 LEU A CA 1
ATOM 674 C C . LEU A 1 86 ? 2.936 1.682 8.523 1 96.69 86 LEU A C 1
ATOM 676 O O . LEU A 1 86 ? 2.348 2.527 9.195 1 96.69 86 LEU A O 1
ATOM 680 N N . ALA A 1 87 ? 3.609 0.717 9.008 1 95.56 87 ALA A N 1
ATOM 681 C CA . ALA A 1 87 ? 3.76 0.591 10.461 1 95.56 87 ALA A CA 1
ATOM 682 C C . ALA A 1 87 ? 4.5 1.794 11.039 1 95.56 87 ALA A C 1
ATOM 684 O O . ALA A 1 87 ? 4.172 2.26 12.133 1 95.56 87 ALA A O 1
ATOM 685 N N . GLU A 1 88 ? 5.48 2.225 10.367 1 95.38 88 GLU A N 1
ATOM 686 C CA . GLU A 1 88 ? 6.227 3.402 10.789 1 95.38 88 GLU A CA 1
ATOM 687 C C . GLU A 1 88 ? 5.332 4.637 10.852 1 95.38 88 GLU A C 1
ATOM 689 O O . GLU A 1 88 ? 5.434 5.441 11.773 1 95.38 88 GLU A O 1
ATOM 694 N N . GLN A 1 89 ? 4.547 4.781 9.844 1 94.38 89 GLN A N 1
ATOM 695 C CA . GLN A 1 89 ? 3.621 5.91 9.82 1 94.38 89 GLN A CA 1
ATOM 696 C C . GLN A 1 89 ? 2.646 5.852 10.992 1 94.38 89 GLN A C 1
ATOM 698 O O . GLN A 1 89 ? 2.373 6.867 11.633 1 94.38 89 GLN A O 1
ATOM 703 N N . ARG A 1 90 ? 2.105 4.672 11.203 1 92.75 90 ARG A N 1
ATOM 704 C CA . ARG A 1 90 ? 1.173 4.473 12.312 1 92.75 90 ARG A CA 1
ATOM 705 C C . ARG A 1 90 ? 1.833 4.789 13.648 1 92.75 90 ARG A C 1
ATOM 707 O O . ARG A 1 90 ? 1.223 5.426 14.516 1 92.75 90 ARG A O 1
ATOM 714 N N . ALA A 1 91 ? 3.029 4.402 13.82 1 92.94 91 ALA A N 1
ATOM 715 C CA . ALA A 1 91 ? 3.771 4.633 15.055 1 92.94 91 ALA A CA 1
ATOM 716 C C . ALA A 1 91 ? 3.988 6.125 15.297 1 92.94 91 ALA A C 1
ATOM 718 O O . ALA A 1 91 ? 3.891 6.602 16.422 1 92.94 91 ALA A O 1
ATOM 719 N N . LEU A 1 92 ? 4.301 6.797 14.273 1 90.5 92 LEU A N 1
ATOM 720 C CA . LEU A 1 92 ? 4.469 8.242 14.375 1 90.5 92 LEU A CA 1
ATOM 721 C C . LEU A 1 92 ? 3.188 8.914 14.852 1 90.5 92 LEU A C 1
ATOM 723 O O . LEU A 1 92 ? 3.227 9.781 15.727 1 90.5 92 LEU A O 1
ATOM 727 N N . TRP A 1 93 ? 2.158 8.477 14.258 1 86.69 93 TRP A N 1
ATOM 728 C CA . TRP A 1 93 ? 0.852 9.023 14.602 1 86.69 93 TRP A CA 1
ATOM 729 C C . TRP A 1 93 ? 0.462 8.656 16.031 1 86.69 93 TRP A C 1
ATOM 731 O O . TRP A 1 93 ? -0.021 9.5 16.797 1 86.69 93 TRP A O 1
ATOM 741 N N . GLU A 1 94 ? 0.648 7.418 16.391 1 87.81 94 GLU A N 1
ATOM 742 C CA . GLU A 1 94 ? 0.267 6.93 17.719 1 87.81 94 GLU A CA 1
ATOM 743 C C . GLU A 1 94 ? 1.164 7.52 18.797 1 87.81 94 GLU A C 1
ATOM 745 O O . GLU A 1 94 ? 0.717 7.75 19.922 1 87.81 94 GLU A O 1
ATOM 750 N N . GLY A 1 95 ? 2.344 7.633 18.438 1 85 95 GLY A N 1
ATOM 751 C CA . GLY A 1 95 ? 3.25 8.266 19.391 1 85 95 GLY A CA 1
ATOM 752 C C . GLY A 1 95 ? 2.822 9.664 19.781 1 85 95 GLY A C 1
ATOM 753 O O . GLY A 1 95 ? 2.891 10.039 20.953 1 85 95 GLY A O 1
ATOM 754 N N . ARG A 1 96 ? 2.332 10.352 18.922 1 78.81 96 ARG A N 1
ATOM 755 C CA . ARG A 1 96 ? 1.866 11.711 19.172 1 78.81 96 ARG A CA 1
ATOM 756 C C . ARG A 1 96 ? 0.582 11.711 20 1 78.81 96 ARG A C 1
ATOM 758 O O . ARG A 1 96 ? 0.428 12.508 20.922 1 78.81 96 ARG A O 1
ATOM 765 N N . THR A 1 97 ? -0.256 10.836 19.656 1 78.38 97 THR A N 1
ATOM 766 C CA . THR A 1 97 ? -1.541 10.758 20.344 1 78.38 97 THR A CA 1
ATOM 767 C C . THR A 1 97 ? -1.355 10.312 21.797 1 78.38 97 THR A C 1
ATOM 769 O O . THR A 1 97 ? -2.061 10.781 22.688 1 78.38 97 THR A O 1
ATOM 772 N N . ASP A 1 98 ? -0.405 9.43 21.875 1 80 98 ASP A N 1
ATOM 773 C CA . ASP A 1 98 ? -0.098 8.953 23.219 1 80 98 ASP A CA 1
ATOM 774 C C . ASP A 1 98 ? 0.495 10.062 24.078 1 80 98 ASP A C 1
ATOM 776 O O . ASP A 1 98 ? 0.154 10.195 25.25 1 80 98 ASP A O 1
ATOM 780 N N . ARG A 1 99 ? 1.318 10.758 23.469 1 72.62 99 ARG A N 1
ATOM 781 C CA . ARG A 1 99 ? 1.942 11.867 24.188 1 72.62 99 ARG A CA 1
ATOM 782 C C . ARG A 1 99 ? 0.908 12.914 24.594 1 72.62 99 ARG A C 1
ATOM 784 O O . ARG A 1 99 ? 0.953 13.453 25.688 1 72.62 99 ARG A O 1
ATOM 791 N N . LEU A 1 100 ? -0.053 13.078 23.781 1 71.19 100 LEU A N 1
ATOM 792 C CA . LEU A 1 100 ? -1.112 14.047 24.062 1 71.19 100 LEU A CA 1
ATOM 793 C C . LEU A 1 100 ? -2.059 13.516 25.125 1 71.19 100 LEU A C 1
ATOM 795 O O . LEU A 1 100 ? -2.463 14.258 26.031 1 71.19 100 LEU A O 1
ATOM 799 N N . ALA A 1 101 ? -2.246 12.211 24.984 1 71.56 101 ALA A N 1
ATOM 800 C CA . ALA A 1 101 ? -3.125 11.594 25.969 1 71.56 101 ALA A CA 1
ATOM 801 C C . ALA A 1 101 ? -2.479 11.594 27.359 1 71.56 101 ALA A C 1
ATOM 803 O O . ALA A 1 101 ? -3.146 11.852 28.359 1 71.56 101 ALA A O 1
ATOM 804 N N . GLN A 1 102 ? -1.239 11.367 27.375 1 73.44 102 GLN A N 1
ATOM 805 C CA . GLN A 1 102 ? -0.52 11.328 28.641 1 73.44 102 GLN A CA 1
ATOM 806 C C . GLN A 1 102 ? -0.427 12.719 29.266 1 73.44 102 GLN A C 1
ATOM 808 O O . GLN A 1 102 ? -0.529 12.859 30.484 1 73.44 102 GLN A O 1
ATOM 813 N N . PHE A 1 103 ? -0.3 13.68 28.422 1 72.12 103 PHE A N 1
ATOM 814 C CA . PHE A 1 103 ? -0.224 15.055 28.906 1 72.12 103 PHE A CA 1
ATOM 815 C C . PHE A 1 103 ? -1.567 15.5 29.469 1 72.12 103 PHE A C 1
ATOM 817 O O . PHE A 1 103 ? -1.621 16.172 30.5 1 72.12 103 PHE A O 1
ATOM 824 N N . VAL A 1 104 ? -2.666 15.039 28.859 1 72.25 104 VAL A N 1
ATOM 825 C CA . VAL A 1 104 ? -4.008 15.422 29.281 1 72.25 104 VAL A CA 1
ATOM 826 C C . VAL A 1 104 ? -4.363 14.719 30.594 1 72.25 104 VAL A C 1
ATOM 828 O O . VAL A 1 104 ? -4.934 15.328 31.5 1 72.25 104 VAL A O 1
ATOM 831 N N . THR A 1 105 ? -3.924 13.43 30.641 1 80.31 105 THR A N 1
ATOM 832 C CA . THR A 1 105 ? -4.219 12.641 31.828 1 80.31 105 THR A CA 1
ATOM 833 C C . THR A 1 105 ? -3.426 13.164 33.031 1 80.31 105 THR A C 1
ATOM 835 O O . THR A 1 105 ? -3.953 13.242 34.125 1 80.31 105 THR A O 1
ATOM 838 N N . THR A 1 106 ? -2.184 13.57 32.812 1 77.44 106 THR A N 1
ATOM 839 C CA . THR A 1 106 ? -1.328 14.094 33.875 1 77.44 106 THR A CA 1
ATOM 840 C C . THR A 1 106 ? -1.822 15.453 34.344 1 77.44 106 THR A C 1
ATOM 842 O O . THR A 1 106 ? -1.843 15.734 35.562 1 77.44 106 THR A O 1
ATOM 845 N N . ARG A 1 107 ? -2.375 16.25 33.438 1 74.5 107 ARG A N 1
ATOM 846 C CA . ARG A 1 107 ? -2.877 17.578 33.781 1 74.5 107 ARG A CA 1
ATOM 847 C C . ARG A 1 107 ? -4.203 17.469 34.531 1 74.5 107 ARG A C 1
ATOM 849 O O . ARG A 1 107 ? -4.461 18.266 35.438 1 74.5 107 ARG A O 1
ATOM 856 N N . GLU A 1 108 ? -4.996 16.484 34.125 1 78.5 108 GLU A N 1
ATOM 857 C CA . GLU A 1 108 ? -6.277 16.281 34.781 1 78.5 108 GLU A CA 1
ATOM 858 C C . GLU A 1 108 ? -6.082 15.758 36.219 1 78.5 108 GLU A C 1
ATOM 860 O O . GLU A 1 108 ? -6.793 16.172 37.125 1 78.5 108 GLU A O 1
ATOM 865 N N . LYS A 1 109 ? -5.105 15.008 36.531 1 82.88 109 LYS A N 1
ATOM 866 C CA . LYS A 1 109 ? -4.801 14.477 37.844 1 82.88 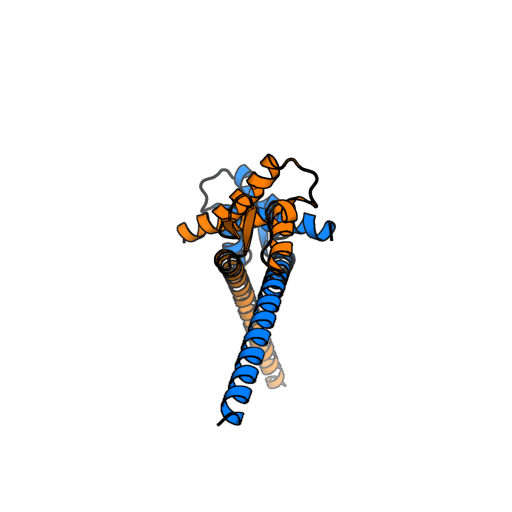109 LYS A CA 1
ATOM 867 C C . LYS A 1 109 ? -4.234 15.562 38.781 1 82.88 109 LYS A C 1
ATOM 869 O O . LYS A 1 109 ? -4.578 15.633 39.938 1 82.88 109 LYS A O 1
ATOM 874 N N . ASP A 1 110 ? -3.525 16.406 38.125 1 80.69 110 ASP A N 1
ATOM 875 C CA . ASP A 1 110 ? -2.924 17.516 38.875 1 80.69 110 ASP A CA 1
ATOM 876 C C . ASP A 1 110 ? -3.98 18.531 39.281 1 80.69 110 ASP A C 1
ATOM 878 O O . ASP A 1 110 ? -3.941 19.047 40.406 1 80.69 110 ASP A O 1
ATOM 882 N N . ASN A 1 111 ? -4.914 18.672 38.469 1 78.94 111 ASN A N 1
ATOM 883 C CA . ASN A 1 111 ? -5.988 19.609 38.75 1 78.94 111 ASN A CA 1
ATOM 884 C C . ASN A 1 111 ? -6.934 19.047 39.812 1 78.94 111 ASN A C 1
ATOM 886 O O . ASN A 1 111 ? -7.453 19.797 40.656 1 78.94 111 ASN A O 1
ATOM 890 N N . ARG A 1 112 ? -7.094 17.734 39.844 1 83.69 112 ARG A N 1
ATOM 891 C CA . ARG A 1 112 ? -7.957 17.078 40.812 1 83.69 112 ARG A CA 1
ATOM 892 C C . ARG A 1 112 ? -7.316 17.078 42.219 1 83.69 112 ARG A C 1
ATOM 894 O O . ARG A 1 112 ? -8.008 17.25 43.219 1 83.69 112 ARG A O 1
ATOM 901 N N . ASN A 1 113 ? -6.09 16.891 42.219 1 82.81 113 ASN A N 1
ATOM 902 C CA . ASN A 1 113 ? -5.371 16.891 43.469 1 82.81 113 ASN A CA 1
ATOM 903 C C . ASN A 1 113 ? -5.305 18.281 44.062 1 82.81 113 ASN A C 1
ATOM 905 O O . ASN A 1 113 ? -5.312 18.438 45.312 1 82.81 113 ASN A O 1
ATOM 909 N N . GLU A 1 114 ? -5.352 19.234 43.375 1 82.25 114 GLU A N 1
ATOM 910 C CA . GLU A 1 114 ? -5.309 20.609 43.844 1 82.25 114 GLU A CA 1
ATOM 911 C C . GLU A 1 114 ? -6.668 21.047 44.375 1 82.25 114 GLU A C 1
ATOM 913 O O . GLU A 1 114 ? -6.734 21.797 45.375 1 82.25 114 GLU A O 1
ATOM 918 N N . SER A 1 115 ? -7.738 20.594 43.875 1 80.19 115 SER A N 1
ATOM 919 C CA . SER A 1 115 ? -9.078 20.969 44.312 1 80.19 115 SER A CA 1
ATOM 920 C C . SER A 1 115 ? -9.422 20.297 45.656 1 80.19 115 SER A C 1
ATOM 922 O O . SER A 1 115 ? -10.25 20.812 46.406 1 80.19 115 SER A O 1
ATOM 924 N N . VAL A 1 116 ? -8.836 19.156 45.969 1 81.06 116 VAL A N 1
ATOM 925 C CA . VAL A 1 116 ? -9.141 18.438 47.219 1 81.06 116 VAL A CA 1
ATOM 926 C C . VAL A 1 116 ? -8.383 19.062 48.375 1 81.06 116 VAL A C 1
ATOM 928 O O . VAL A 1 116 ? -8.789 18.922 49.531 1 81.06 116 VAL A O 1
ATOM 931 N N . THR A 1 117 ? -7.34 19.625 48.125 1 70.31 117 THR A N 1
ATOM 932 C CA . THR A 1 117 ? -6.594 20.203 49.25 1 70.31 117 THR A CA 1
ATOM 933 C C . THR A 1 117 ? -7.18 21.547 49.656 1 70.31 117 THR A C 1
ATOM 935 O O . THR A 1 117 ? -6.859 22.078 50.719 1 70.31 117 THR A O 1
ATOM 938 N N . ASP A 1 118 ? -7.914 22.109 48.812 1 66.12 118 ASP A N 1
ATOM 939 C CA . ASP A 1 118 ? -8.453 23.422 49.156 1 66.12 118 ASP A CA 1
ATOM 940 C C . ASP A 1 118 ? -9.75 23.281 49.969 1 66.12 118 ASP A C 1
ATOM 942 O O . ASP A 1 118 ? -10.297 24.281 50.438 1 66.12 118 ASP A O 1
ATOM 946 N N . THR A 1 119 ? -10.234 22.047 50.25 1 53.91 119 THR A N 1
ATOM 947 C CA . THR A 1 119 ? -11.32 21.984 51.219 1 53.91 119 THR A CA 1
ATOM 948 C C . THR A 1 119 ? -10.773 21.625 52.625 1 53.91 119 THR A C 1
ATOM 950 O O . THR A 1 119 ? -9.977 20.688 52.75 1 53.91 119 THR A O 1
ATOM 953 N N . MET B 1 1 ? -16.891 -7.109 -2.4 1 40.28 1 MET B N 1
ATOM 954 C CA . MET B 1 1 ? -15.453 -7.219 -2.648 1 40.28 1 MET B CA 1
ATOM 955 C C . MET B 1 1 ? -14.984 -6.121 -3.592 1 40.28 1 MET B C 1
ATOM 957 O O . MET B 1 1 ? -13.852 -5.641 -3.477 1 40.28 1 MET B O 1
ATOM 961 N N . ALA B 1 2 ? -15.906 -5.879 -4.523 1 46.38 2 ALA B N 1
ATOM 962 C CA . ALA B 1 2 ? -15.695 -4.898 -5.582 1 46.38 2 ALA B CA 1
ATOM 963 C C . ALA B 1 2 ? -15.477 -3.502 -5 1 46.38 2 ALA B C 1
ATOM 965 O O . ALA B 1 2 ? -14.586 -2.77 -5.438 1 46.38 2 ALA B O 1
ATOM 966 N N . GLN B 1 3 ? -16.453 -3.061 -4.09 1 47.84 3 GLN B N 1
ATOM 967 C CA . GLN B 1 3 ? -16.406 -1.743 -3.465 1 47.84 3 GLN B CA 1
ATOM 968 C C . GLN B 1 3 ? -15.102 -1.52 -2.723 1 47.84 3 GLN B C 1
ATOM 970 O O . GLN B 1 3 ? -14.547 -0.418 -2.744 1 47.84 3 GLN B O 1
ATOM 975 N N . TYR B 1 4 ? -14.648 -2.627 -2.232 1 59.56 4 TYR B N 1
ATOM 976 C CA . TYR B 1 4 ? -13.391 -2.621 -1.487 1 59.56 4 TYR B CA 1
ATOM 977 C C . TYR B 1 4 ? -12.203 -2.438 -2.424 1 59.56 4 TYR B C 1
ATOM 979 O O . TYR B 1 4 ? -11.219 -1.787 -2.066 1 59.56 4 TYR B O 1
ATOM 987 N N . SER B 1 5 ? -12.633 -2.48 -3.721 1 77.19 5 SER B N 1
ATOM 988 C CA . SER B 1 5 ? -11.539 -2.469 -4.688 1 77.19 5 SER B CA 1
ATOM 989 C C . SER B 1 5 ? -11.227 -1.051 -5.148 1 77.19 5 SER B C 1
ATOM 991 O O . SER B 1 5 ? -10.055 -0.665 -5.23 1 77.19 5 SER B O 1
ATOM 993 N N . GLU B 1 6 ? -12.391 -0.294 -5.223 1 87.88 6 GLU B N 1
ATOM 994 C CA . GLU B 1 6 ? -12.164 1.059 -5.719 1 87.88 6 GLU B CA 1
ATOM 995 C C . GLU B 1 6 ? -11.516 1.935 -4.652 1 87.88 6 GLU B C 1
ATOM 997 O O . GLU B 1 6 ? -10.664 2.775 -4.961 1 87.88 6 GLU B O 1
ATOM 1002 N N . GLN B 1 7 ? -11.984 1.719 -3.469 1 93.88 7 GLN B N 1
ATOM 1003 C CA . GLN B 1 7 ? -11.391 2.459 -2.361 1 93.88 7 GLN B CA 1
ATOM 1004 C C . GLN B 1 7 ? -9.906 2.148 -2.229 1 93.88 7 GLN B C 1
ATOM 1006 O O . GLN B 1 7 ? -9.094 3.051 -2.029 1 93.88 7 GLN B O 1
ATOM 1011 N N . LEU B 1 8 ? -9.648 0.937 -2.498 1 97.12 8 LEU B N 1
ATOM 1012 C CA . LEU B 1 8 ? -8.258 0.503 -2.363 1 97.12 8 LEU B CA 1
ATOM 1013 C C . LEU B 1 8 ? -7.398 1.081 -3.482 1 97.12 8 LEU B C 1
ATOM 1015 O O . LEU B 1 8 ? -6.223 1.383 -3.271 1 97.12 8 LEU B O 1
ATOM 1019 N N . ASP B 1 9 ? -8.031 1.328 -4.652 1 97.69 9 ASP B N 1
ATOM 1020 C CA . ASP B 1 9 ? -7.301 1.925 -5.766 1 97.69 9 ASP B CA 1
ATOM 1021 C C . ASP B 1 9 ? -6.734 3.291 -5.379 1 97.69 9 ASP B C 1
ATOM 1023 O O . ASP B 1 9 ? -5.543 3.543 -5.547 1 97.69 9 ASP B O 1
ATOM 1027 N N . GLY B 1 10 ? -7.59 4.074 -4.852 1 98 10 GLY B N 1
ATOM 1028 C CA . GLY B 1 10 ? -7.18 5.414 -4.461 1 98 10 GLY B CA 1
ATOM 1029 C C . GLY B 1 10 ? -6.195 5.422 -3.305 1 98 10 GLY B C 1
ATOM 1030 O O . GLY B 1 10 ? -5.25 6.211 -3.295 1 98 10 GLY B O 1
ATOM 1031 N N . ILE B 1 11 ? -6.395 4.574 -2.402 1 98.44 11 ILE B N 1
ATOM 1032 C CA . ILE B 1 11 ? -5.562 4.48 -1.206 1 98.44 11 ILE B CA 1
ATOM 1033 C C . ILE B 1 11 ? -4.125 4.145 -1.601 1 98.44 11 ILE B C 1
ATOM 1035 O O . ILE B 1 11 ? -3.189 4.836 -1.2 1 98.44 11 ILE B O 1
ATOM 1039 N N . PHE B 1 12 ? -3.971 3.184 -2.457 1 98.62 12 PHE B N 1
ATOM 1040 C CA . PHE B 1 12 ? -2.623 2.76 -2.818 1 98.62 12 PHE B CA 1
ATOM 1041 C C . PHE B 1 12 ? -2.021 3.695 -3.859 1 98.62 12 PHE B C 1
ATOM 1043 O O . PHE B 1 12 ? -0.812 3.928 -3.867 1 98.62 12 PHE B O 1
ATOM 1050 N N . GLN B 1 13 ? -2.828 4.234 -4.668 1 98.5 13 GLN B N 1
ATOM 1051 C CA . GLN B 1 13 ? -2.322 5.211 -5.625 1 98.5 13 GLN B CA 1
ATOM 1052 C C . GLN B 1 13 ? -1.748 6.434 -4.914 1 98.5 13 GLN B C 1
ATOM 1054 O O . GLN B 1 13 ? -0.747 7 -5.352 1 98.5 13 GLN B O 1
ATOM 1059 N N . ALA B 1 14 ? -2.361 6.84 -3.906 1 98.75 14 ALA B N 1
ATOM 1060 C CA . ALA B 1 14 ? -1.857 7.969 -3.125 1 98.75 14 ALA B CA 1
ATOM 1061 C C . ALA B 1 14 ? -0.445 7.695 -2.615 1 98.75 14 ALA B C 1
ATOM 1063 O O . ALA B 1 14 ? 0.426 8.57 -2.689 1 98.75 14 ALA B O 1
ATOM 1064 N N . LEU B 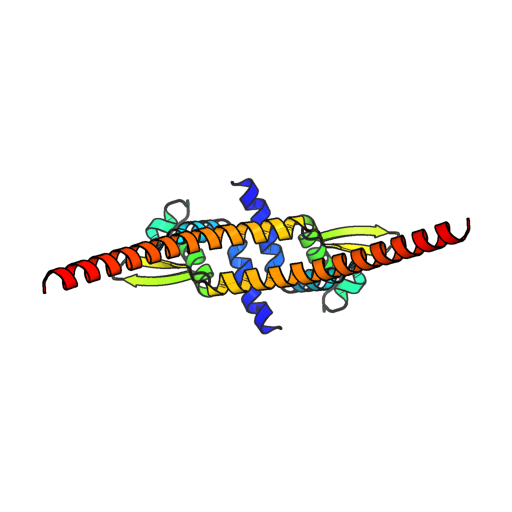1 15 ? -0.219 6.512 -2.203 1 98.38 15 LEU B N 1
ATOM 1065 C CA . LEU B 1 15 ? 1.047 6.156 -1.572 1 98.38 15 LEU B CA 1
ATOM 1066 C C . LEU B 1 15 ? 2.139 5.961 -2.619 1 98.38 15 LEU B C 1
ATOM 1068 O O . LEU B 1 15 ? 3.326 5.926 -2.283 1 98.38 15 LEU B O 1
ATOM 1072 N N . ALA B 1 16 ? 1.724 5.828 -3.873 1 98.31 16 ALA B N 1
ATOM 1073 C CA . ALA B 1 16 ? 2.686 5.57 -4.941 1 98.31 16 ALA B CA 1
ATOM 1074 C C . ALA B 1 16 ? 3.502 6.82 -5.258 1 98.31 16 ALA B C 1
ATOM 1076 O O . ALA B 1 16 ? 4.508 6.746 -5.969 1 98.31 16 ALA B O 1
ATOM 1077 N N . ASP B 1 17 ? 3.17 7.938 -4.723 1 98 17 ASP B N 1
ATOM 1078 C CA . ASP B 1 17 ? 3.842 9.203 -4.984 1 98 17 ASP B CA 1
ATOM 1079 C C . ASP B 1 17 ? 4.711 9.625 -3.801 1 98 17 ASP B C 1
ATOM 1081 O O . ASP B 1 17 ? 4.23 9.703 -2.668 1 98 17 ASP B O 1
ATOM 1085 N N . PRO B 1 18 ? 5.988 9.914 -4.105 1 97.5 18 PRO B N 1
ATOM 1086 C CA . PRO B 1 18 ? 6.883 10.234 -2.994 1 97.5 18 PRO B CA 1
ATOM 1087 C C . PRO B 1 18 ? 6.508 11.531 -2.287 1 97.5 18 PRO B C 1
ATOM 1089 O O . PRO B 1 18 ? 6.715 11.664 -1.078 1 97.5 18 PRO B O 1
ATOM 1092 N N . THR B 1 19 ? 5.961 12.469 -2.998 1 97.81 19 THR B N 1
ATOM 1093 C CA . THR B 1 19 ? 5.531 13.719 -2.389 1 97.81 19 THR B CA 1
ATOM 1094 C C . THR B 1 19 ? 4.41 13.477 -1.379 1 97.81 19 THR B C 1
ATOM 1096 O O . THR B 1 19 ? 4.469 13.969 -0.251 1 97.81 19 THR B O 1
ATOM 1099 N N . ARG B 1 20 ? 3.469 12.727 -1.813 1 98.38 20 ARG B N 1
ATOM 1100 C CA . ARG B 1 20 ? 2.334 12.43 -0.944 1 98.38 20 ARG B CA 1
ATOM 1101 C C . ARG B 1 20 ? 2.771 11.633 0.276 1 98.38 20 ARG B C 1
ATOM 1103 O O . ARG B 1 20 ? 2.275 11.852 1.382 1 98.38 20 ARG B O 1
ATOM 1110 N N . ARG B 1 21 ? 3.721 10.695 0.073 1 98.12 21 ARG B N 1
ATOM 1111 C CA . ARG B 1 21 ? 4.246 9.961 1.22 1 98.12 21 ARG B CA 1
ATOM 1112 C C . ARG B 1 21 ? 4.961 10.898 2.188 1 98.12 21 ARG B C 1
ATOM 1114 O O . ARG B 1 21 ? 4.832 10.758 3.406 1 98.12 21 ARG B O 1
ATOM 1121 N N . ALA B 1 22 ? 5.664 11.797 1.698 1 98 22 ALA B N 1
ATOM 1122 C CA . ALA B 1 22 ? 6.363 12.766 2.539 1 98 22 ALA B CA 1
ATOM 1123 C C . ALA B 1 22 ? 5.379 13.617 3.334 1 98 22 ALA B C 1
ATOM 1125 O O . ALA B 1 22 ? 5.602 13.898 4.512 1 98 22 ALA B O 1
ATOM 1126 N N . VAL B 1 23 ? 4.34 13.992 2.723 1 98.44 23 VAL B N 1
ATOM 1127 C CA . VAL B 1 23 ? 3.295 14.781 3.377 1 98.44 23 VAL B CA 1
ATOM 1128 C C . VAL B 1 23 ? 2.695 13.977 4.531 1 98.44 23 VAL B C 1
ATOM 1130 O O . VAL B 1 23 ? 2.525 14.5 5.637 1 98.44 23 VAL B O 1
ATOM 1133 N N . LEU B 1 24 ? 2.416 12.734 4.281 1 98.06 24 LEU B N 1
ATOM 1134 C CA . LEU B 1 24 ? 1.829 11.883 5.312 1 98.06 24 LEU B CA 1
ATOM 1135 C C . LEU B 1 24 ? 2.783 11.719 6.488 1 98.06 24 LEU B C 1
ATOM 1137 O O . LEU B 1 24 ? 2.359 11.773 7.648 1 98.06 24 LEU B O 1
ATOM 1141 N N . THR B 1 25 ? 4.023 11.555 6.172 1 97.12 25 THR B N 1
ATOM 1142 C CA . THR B 1 25 ? 5.031 11.43 7.219 1 97.12 25 THR B CA 1
ATOM 1143 C C . THR B 1 25 ? 5.07 12.68 8.086 1 97.12 25 THR B C 1
ATOM 1145 O O . THR B 1 25 ? 5.074 12.594 9.312 1 97.12 25 THR B O 1
ATOM 1148 N N . ARG B 1 26 ? 5.023 13.789 7.473 1 97.38 26 ARG B N 1
ATOM 1149 C CA . ARG B 1 26 ? 5.035 15.055 8.203 1 97.38 26 ARG B CA 1
ATOM 1150 C C . ARG B 1 26 ? 3.789 15.203 9.07 1 97.38 26 ARG B C 1
ATOM 1152 O O . ARG B 1 26 ? 3.865 15.688 10.195 1 97.38 26 ARG B O 1
ATOM 1159 N N . LEU B 1 27 ? 2.707 14.805 8.562 1 97.31 27 LEU B N 1
ATOM 1160 C CA . LEU B 1 27 ? 1.442 14.953 9.273 1 97.31 27 LEU B CA 1
ATOM 1161 C C . LEU B 1 27 ? 1.361 13.977 10.445 1 97.31 27 LEU B C 1
ATOM 1163 O O . LEU B 1 27 ? 0.558 14.172 11.359 1 97.31 27 LEU B O 1
ATOM 1167 N N . GLY B 1 28 ? 2.109 12.938 10.336 1 94.81 28 GLY B N 1
ATOM 1168 C CA . GLY B 1 28 ? 2.219 12.047 11.477 1 94.81 28 GLY B CA 1
ATOM 1169 C C . GLY B 1 28 ? 2.689 12.75 12.742 1 94.81 28 GLY B C 1
ATOM 1170 O O . GLY B 1 28 ? 2.389 12.305 13.852 1 94.81 28 GLY B O 1
ATOM 1171 N N . GLU B 1 29 ? 3.352 13.789 12.617 1 94 29 GLU B N 1
ATOM 1172 C CA . GLU B 1 29 ? 3.885 14.562 13.742 1 94 29 GLU B CA 1
ATOM 1173 C C . GLU B 1 29 ? 2.852 15.547 14.273 1 94 29 GLU B C 1
ATOM 1175 O O . GLU B 1 29 ? 3.053 16.156 15.32 1 94 29 GLU B O 1
ATOM 1180 N N . GLY B 1 30 ? 1.812 15.727 13.5 1 94.88 30 GLY B N 1
ATOM 1181 C CA . GLY B 1 30 ? 0.757 16.641 13.906 1 94.88 30 GLY B CA 1
ATOM 1182 C C . GLY B 1 30 ? 0.199 17.453 12.75 1 94.88 30 GLY B C 1
ATOM 1183 O O . GLY B 1 30 ? 0.731 17.422 11.641 1 94.88 30 GLY B O 1
ATOM 1184 N N . PRO B 1 31 ? -0.859 18.219 13.055 1 96.56 31 PRO B N 1
ATOM 1185 C CA . PRO B 1 31 ? -1.462 19.062 12.016 1 96.56 31 PRO B CA 1
ATOM 1186 C C . PRO B 1 31 ? -0.475 20.062 11.43 1 96.56 31 PRO B C 1
ATOM 1188 O O . PRO B 1 31 ? 0.431 20.531 12.125 1 96.56 31 PRO B O 1
ATOM 1191 N N . ALA B 1 32 ? -0.607 20.422 10.195 1 98 32 ALA B N 1
ATOM 1192 C CA . ALA B 1 32 ? 0.245 21.391 9.516 1 98 32 ALA B CA 1
ATOM 1193 C C . ALA B 1 32 ? -0.519 22.109 8.406 1 98 32 ALA B C 1
ATOM 1195 O O . ALA B 1 32 ? -1.421 21.531 7.789 1 98 32 ALA B O 1
ATOM 1196 N N . SER B 1 33 ? -0.129 23.344 8.188 1 98.44 33 SER B N 1
ATOM 1197 C CA . SER B 1 33 ? -0.765 24.094 7.113 1 98.44 33 SER B CA 1
ATOM 1198 C C . SER B 1 33 ? -0.263 23.641 5.746 1 98.44 33 SER B C 1
ATOM 1200 O O . SER B 1 33 ? 0.824 23.062 5.637 1 98.44 33 SER B O 1
ATOM 1202 N N . VAL B 1 34 ? -1.053 23.922 4.734 1 98.31 34 VAL B N 1
ATOM 1203 C CA . VAL B 1 34 ? -0.656 23.609 3.363 1 98.31 34 VAL B CA 1
ATOM 1204 C C . VAL B 1 34 ? 0.663 24.312 3.037 1 98.31 34 VAL B C 1
ATOM 1206 O O . VAL B 1 34 ? 1.537 23.719 2.391 1 98.31 34 VAL B O 1
ATOM 1209 N N . GLY B 1 35 ? 0.784 25.547 3.543 1 97.5 35 GLY B N 1
ATOM 1210 C CA . GLY B 1 35 ? 2.023 26.266 3.32 1 97.5 35 GLY B CA 1
ATOM 1211 C C . GLY B 1 35 ? 3.232 25.594 3.938 1 97.5 35 GLY B C 1
ATOM 1212 O O . GLY B 1 35 ? 4.289 25.5 3.309 1 97.5 35 GLY B O 1
ATOM 1213 N N . GLU B 1 36 ? 3.105 25.141 5.145 1 98 36 GLU B N 1
ATOM 1214 C CA . GLU B 1 36 ? 4.172 24.422 5.828 1 98 36 GLU B CA 1
ATOM 1215 C C . GLU B 1 36 ? 4.52 23.125 5.094 1 98 36 GLU B C 1
ATOM 1217 O O . GLU B 1 36 ? 5.695 22.797 4.938 1 98 36 GLU B O 1
ATOM 1222 N N . LEU B 1 37 ? 3.543 22.438 4.637 1 98.56 37 LEU B N 1
ATOM 1223 C CA . LEU B 1 37 ? 3.725 21.156 3.975 1 98.56 37 LEU B CA 1
ATOM 1224 C C . LEU B 1 37 ? 4.398 21.328 2.619 1 98.56 37 LEU B C 1
ATOM 1226 O O . LEU B 1 37 ? 5.152 20.453 2.176 1 98.56 37 LEU B O 1
ATOM 1230 N N . ALA B 1 38 ? 4.195 22.469 2.021 1 98.62 38 ALA B N 1
ATOM 1231 C CA . ALA B 1 38 ? 4.66 22.703 0.657 1 98.62 38 ALA B CA 1
ATOM 1232 C C . ALA B 1 38 ? 6.133 23.109 0.641 1 98.62 38 ALA B C 1
ATOM 1234 O O . ALA B 1 38 ? 6.824 22.922 -0.363 1 98.62 38 ALA B O 1
ATOM 1235 N N . LYS B 1 39 ? 6.602 23.594 1.719 1 97.88 39 LYS B N 1
ATOM 1236 C CA . LYS B 1 39 ? 7.891 24.281 1.814 1 97.88 39 LYS B CA 1
ATOM 1237 C C . LYS B 1 39 ? 9.023 23.391 1.295 1 97.88 39 LYS B C 1
ATOM 1239 O O . LYS B 1 39 ? 9.898 23.859 0.564 1 97.88 39 LYS B O 1
ATOM 1244 N N . PRO B 1 40 ? 9.023 22.156 1.548 1 97.31 40 PRO B N 1
ATOM 1245 C CA . PRO B 1 40 ? 10.188 21.328 1.179 1 97.31 40 PRO B CA 1
ATOM 1246 C C . PRO B 1 40 ? 10.18 20.938 -0.295 1 97.31 40 PRO B C 1
ATOM 1248 O O . PRO B 1 40 ? 11.141 20.328 -0.778 1 97.31 40 PRO B O 1
ATOM 1251 N N . PHE B 1 41 ? 9.156 21.266 -0.998 1 97.5 41 PHE B N 1
ATOM 1252 C CA . PHE B 1 41 ? 9.031 20.781 -2.371 1 97.5 41 PHE B CA 1
ATOM 1253 C C . PHE B 1 41 ? 9.219 21.938 -3.357 1 97.5 41 PHE B C 1
ATOM 1255 O O . PHE B 1 41 ? 8.75 23.047 -3.123 1 97.5 41 PHE B O 1
ATOM 1262 N N . ASP B 1 42 ? 9.938 21.609 -4.332 1 97.12 42 ASP B N 1
ATOM 1263 C CA . ASP B 1 42 ? 10.172 22.578 -5.402 1 97.12 42 ASP B CA 1
ATOM 1264 C C . ASP B 1 42 ? 9.07 22.5 -6.461 1 97.12 42 ASP B C 1
ATOM 1266 O O . ASP B 1 42 ? 9.305 22 -7.57 1 97.12 42 ASP B O 1
ATOM 1270 N N . MET B 1 43 ? 7.898 22.891 -6.176 1 97.25 43 MET B N 1
ATOM 1271 C CA . MET B 1 43 ? 6.77 22.922 -7.102 1 97.25 43 MET B CA 1
ATOM 1272 C C . MET B 1 43 ? 5.824 24.062 -6.773 1 97.25 43 MET B C 1
ATOM 1274 O O . MET B 1 43 ? 5.832 24.578 -5.652 1 97.25 43 MET B O 1
ATOM 1278 N N . ALA B 1 44 ? 5.117 24.453 -7.785 1 97.56 44 ALA B N 1
ATOM 1279 C CA . ALA B 1 44 ? 4.129 25.516 -7.613 1 97.56 44 ALA B CA 1
ATOM 1280 C C . ALA B 1 44 ? 2.994 25.062 -6.699 1 97.56 44 ALA B C 1
ATOM 1282 O O . ALA B 1 44 ? 2.676 23.875 -6.633 1 97.56 44 ALA B O 1
ATOM 1283 N N . LEU B 1 45 ? 2.395 26 -6.043 1 96.88 45 LEU B N 1
ATOM 1284 C CA . LEU B 1 45 ? 1.334 25.719 -5.082 1 96.88 45 LEU B CA 1
ATOM 1285 C C . LEU B 1 45 ? 0.158 25.016 -5.762 1 96.88 45 LEU B C 1
ATOM 1287 O O . LEU B 1 45 ? -0.402 24.062 -5.219 1 96.88 45 LEU B O 1
ATOM 1291 N N . PRO B 1 46 ? -0.198 25.422 -6.953 1 97.75 46 PRO B N 1
ATOM 1292 C CA . PRO B 1 46 ? -1.303 24.703 -7.594 1 97.75 46 PRO B CA 1
ATOM 1293 C C . PRO B 1 46 ? -0.995 23.219 -7.809 1 97.75 46 PRO B C 1
ATOM 1295 O O . PRO B 1 46 ? -1.883 22.375 -7.676 1 97.75 46 PRO B O 1
ATOM 1298 N N . SER B 1 47 ? 0.232 22.953 -8.18 1 98.25 47 SER B N 1
ATOM 1299 C CA . SER B 1 47 ? 0.652 21.562 -8.352 1 98.25 47 SER B CA 1
ATOM 1300 C C . SER B 1 47 ? 0.634 20.812 -7.027 1 98.25 47 SER B C 1
ATOM 1302 O O . SER B 1 47 ? 0.185 19.656 -6.965 1 98.25 47 SER B O 1
ATOM 1304 N N . PHE B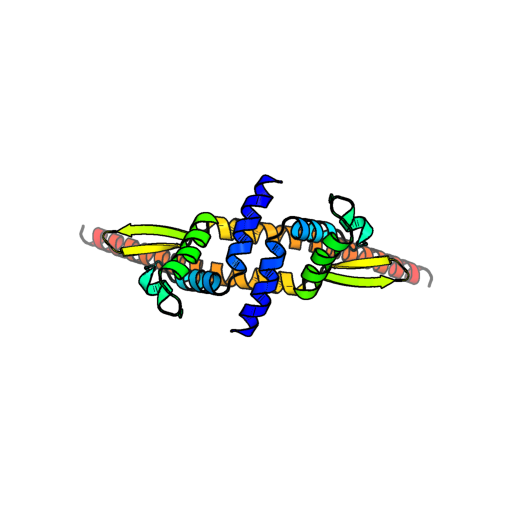 1 48 ? 1.086 21.5 -6.074 1 98.62 48 PHE B N 1
ATOM 1305 C CA . PHE B 1 48 ? 1.088 20.891 -4.75 1 98.62 48 PHE B CA 1
ATOM 1306 C C . PHE B 1 48 ? -0.336 20.641 -4.262 1 98.62 48 PHE B C 1
ATOM 1308 O O . PHE B 1 48 ? -0.617 19.625 -3.635 1 98.62 48 PHE B O 1
ATOM 1315 N N . MET B 1 49 ? -1.24 21.453 -4.527 1 98.56 49 MET B N 1
ATOM 1316 C CA . MET B 1 49 ? -2.637 21.328 -4.121 1 98.56 49 MET B CA 1
ATOM 1317 C C . MET B 1 49 ? -3.275 20.094 -4.754 1 98.56 49 MET B C 1
ATOM 1319 O O . MET B 1 49 ? -4.168 19.484 -4.168 1 98.56 49 MET B O 1
ATOM 1323 N N . LYS B 1 50 ? -2.822 19.719 -5.91 1 98.75 50 LYS B N 1
ATOM 1324 C CA . LYS B 1 50 ? -3.314 18.484 -6.523 1 98.75 50 LYS B CA 1
ATOM 1325 C C . LYS B 1 50 ? -3 17.281 -5.652 1 98.75 50 LYS B C 1
ATOM 1327 O O . LYS B 1 50 ? -3.805 16.344 -5.555 1 98.75 50 LYS B O 1
ATOM 1332 N N . HIS B 1 51 ? -1.804 17.344 -5.047 1 98.69 51 HIS B N 1
ATOM 1333 C CA . HIS B 1 51 ? -1.449 16.266 -4.121 1 98.69 51 HIS B CA 1
ATOM 1334 C C . HIS B 1 51 ? -2.338 16.281 -2.883 1 98.69 51 HIS B C 1
ATOM 1336 O O . HIS B 1 51 ? -2.801 15.242 -2.428 1 98.69 51 HIS B O 1
ATOM 1342 N N . ILE B 1 52 ? -2.615 17.422 -2.363 1 98.75 52 ILE B N 1
ATOM 1343 C CA . ILE B 1 52 ? -3.451 17.578 -1.18 1 98.75 52 ILE B CA 1
ATOM 1344 C C . ILE B 1 52 ? -4.867 17.094 -1.477 1 98.75 52 ILE B C 1
ATOM 1346 O O . ILE B 1 52 ? -5.457 16.359 -0.683 1 98.75 52 ILE B O 1
ATOM 1350 N N . ARG B 1 53 ? -5.336 17.469 -2.564 1 98.62 53 ARG B N 1
ATOM 1351 C CA . ARG B 1 53 ? -6.676 17.047 -2.959 1 98.62 53 ARG B CA 1
ATOM 1352 C C . ARG B 1 53 ? -6.742 15.531 -3.131 1 98.62 53 ARG B C 1
ATOM 1354 O O . ARG B 1 53 ? -7.723 14.898 -2.73 1 98.62 53 ARG B O 1
ATOM 1361 N N . PHE B 1 54 ? -5.75 15 -3.729 1 98.69 54 PHE B N 1
ATOM 1362 C CA . PHE B 1 54 ? -5.715 13.555 -3.934 1 98.69 54 PHE B CA 1
ATOM 1363 C C . PHE B 1 54 ? -5.707 12.82 -2.602 1 98.69 54 PHE B C 1
ATOM 1365 O O . PHE B 1 54 ? -6.422 11.828 -2.432 1 98.69 54 PHE B O 1
ATOM 1372 N N . LEU B 1 55 ? -4.887 13.305 -1.675 1 98.62 55 LEU B N 1
ATOM 1373 C CA . LEU B 1 55 ? -4.82 12.711 -0.344 1 98.62 55 LEU B CA 1
ATOM 1374 C C . LEU B 1 55 ? -6.16 12.828 0.371 1 98.62 55 LEU B C 1
ATOM 1376 O O . LEU B 1 55 ? -6.566 11.914 1.091 1 98.62 55 LEU B O 1
ATOM 1380 N N . GLU B 1 56 ? -6.824 13.914 0.18 1 98.19 56 GLU B N 1
ATOM 1381 C CA . GLU B 1 56 ? -8.148 14.102 0.761 1 98.19 56 GLU B CA 1
ATOM 1382 C C . GLU B 1 56 ? -9.164 13.141 0.152 1 98.19 56 GLU B C 1
ATOM 1384 O O . GLU B 1 56 ? -9.891 12.453 0.875 1 98.19 56 GLU B O 1
ATOM 1389 N N . ASP B 1 57 ? -9.18 13.055 -1.161 1 97.31 57 ASP B N 1
ATOM 1390 C CA . ASP B 1 57 ? -10.133 12.227 -1.89 1 97.31 57 ASP B CA 1
ATOM 1391 C C . ASP B 1 57 ? -9.93 10.742 -1.57 1 97.31 57 ASP B C 1
ATOM 1393 O O . ASP B 1 57 ? -10.883 9.961 -1.59 1 97.31 57 ASP B O 1
ATOM 1397 N N . SER B 1 58 ? -8.703 10.391 -1.254 1 97.94 58 SER B N 1
ATOM 1398 C CA . SER B 1 58 ? -8.383 8.992 -0.992 1 97.94 58 SER B CA 1
ATOM 1399 C C . SER B 1 58 ? -8.5 8.672 0.494 1 97.94 58 SER B C 1
ATOM 1401 O O . SER B 1 58 ? -8.203 7.551 0.915 1 97.94 58 SER B O 1
ATOM 1403 N N . GLY B 1 59 ? -8.812 9.664 1.299 1 97.56 59 GLY B N 1
ATOM 1404 C CA . GLY B 1 59 ? -9.172 9.422 2.688 1 97.56 59 GLY B CA 1
ATOM 1405 C C . GLY B 1 59 ? -7.98 9.477 3.627 1 97.56 59 GLY B C 1
ATOM 1406 O O . GLY B 1 59 ? -8.086 9.102 4.797 1 97.56 59 GLY B O 1
ATOM 1407 N N . TRP B 1 60 ? -6.867 9.969 3.186 1 98.19 60 TRP B N 1
ATOM 1408 C CA . TRP B 1 60 ? -5.652 9.984 3.994 1 98.19 60 TRP B CA 1
ATOM 1409 C C . TRP B 1 60 ? -5.625 11.203 4.906 1 98.19 60 TRP B C 1
ATOM 1411 O O . TRP B 1 60 ? -5.062 11.156 6.004 1 98.19 60 TRP B O 1
ATOM 1421 N N . ILE B 1 61 ? -6.246 12.32 4.43 1 98.38 61 ILE B N 1
ATOM 1422 C CA . ILE B 1 61 ? -6.18 13.531 5.238 1 98.38 61 ILE B CA 1
ATOM 1423 C C . ILE B 1 61 ? -7.52 14.266 5.184 1 98.38 61 ILE B C 1
ATOM 1425 O O . ILE B 1 61 ? -8.359 13.977 4.324 1 98.38 61 ILE B O 1
ATOM 1429 N N . GLN B 1 62 ? -7.703 15.078 6.094 1 98.19 62 GLN B N 1
ATOM 1430 C CA . GLN B 1 62 ? -8.758 16.078 6.113 1 98.19 62 GLN B CA 1
ATOM 1431 C C . GLN B 1 62 ? -8.172 17.484 6.195 1 98.19 62 GLN B C 1
ATOM 1433 O O . GLN B 1 62 ? -7.125 17.703 6.812 1 98.19 62 GLN B O 1
ATOM 1438 N N . THR B 1 63 ? -8.836 18.375 5.582 1 96.94 63 THR B N 1
ATOM 1439 C CA . THR B 1 63 ? -8.391 19.75 5.594 1 96.94 63 THR B CA 1
ATOM 1440 C C . THR B 1 63 ? -9.461 20.656 6.199 1 96.94 63 THR B C 1
ATOM 1442 O O . THR B 1 63 ? -10.656 20.422 6.016 1 96.94 63 THR B O 1
ATOM 1445 N N . ARG B 1 64 ? -8.977 21.562 6.934 1 95.81 64 ARG B N 1
ATOM 1446 C CA . ARG B 1 64 ? -9.852 22.578 7.5 1 95.81 64 ARG B CA 1
ATOM 1447 C C . ARG B 1 64 ? -9.328 23.984 7.195 1 95.81 64 ARG B C 1
ATOM 1449 O O . ARG B 1 64 ? -8.125 24.234 7.25 1 95.81 64 ARG B O 1
ATOM 1456 N N . LYS B 1 65 ? -10.266 24.797 6.898 1 94.75 65 LYS B N 1
ATOM 1457 C CA . LYS B 1 65 ? -9.891 26.188 6.594 1 94.75 65 LYS B CA 1
ATOM 1458 C C . LYS B 1 65 ? -10.273 27.125 7.73 1 94.75 65 LYS B C 1
ATOM 1460 O O . LYS B 1 65 ? -11.414 27.094 8.211 1 94.75 65 LYS B O 1
ATOM 1465 N N . GLN B 1 66 ? -9.32 27.859 8.25 1 92.5 66 GLN B N 1
ATOM 1466 C CA . GLN B 1 66 ? -9.531 28.953 9.188 1 92.5 66 GLN B CA 1
ATOM 1467 C C . GLN B 1 66 ? -8.93 30.25 8.672 1 92.5 66 GLN B C 1
ATOM 1469 O O . GLN B 1 66 ? -7.707 30.422 8.648 1 92.5 66 GLN B O 1
ATOM 1474 N N . GLY B 1 67 ? -9.82 31.203 8.484 1 94.81 67 GLY B N 1
ATOM 1475 C CA . GLY B 1 67 ? -9.328 32.406 7.797 1 94.81 67 GLY B CA 1
ATOM 1476 C C . GLY B 1 67 ? -8.664 32.094 6.469 1 94.81 67 GLY B C 1
ATOM 1477 O O . GLY B 1 67 ? -9.281 31.484 5.582 1 94.81 67 GLY B O 1
ATOM 1478 N N . ARG B 1 68 ? -7.406 32.438 6.316 1 93.44 68 ARG B N 1
ATOM 1479 C CA . ARG B 1 68 ? -6.68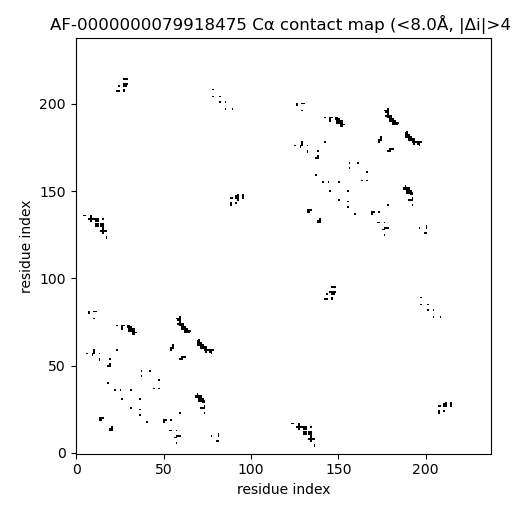 32.219 5.066 1 93.44 68 ARG B CA 1
ATOM 1480 C C . ARG B 1 68 ? -5.793 30.984 5.156 1 93.44 68 ARG B C 1
ATOM 1482 O O . ARG B 1 68 ? -5.051 30.672 4.223 1 93.44 68 ARG B O 1
ATOM 1489 N N . VAL B 1 69 ? -5.871 30.297 6.293 1 96 69 VAL B N 1
ATOM 1490 C CA . VAL B 1 69 ? -4.945 29.203 6.512 1 96 69 VAL B CA 1
ATOM 1491 C C . VAL B 1 69 ? -5.688 27.875 6.379 1 96 69 VAL B C 1
ATOM 1493 O O . VAL B 1 69 ? -6.719 27.656 7.02 1 96 69 VAL B O 1
ATOM 1496 N N . ARG B 1 70 ? -5.191 27 5.492 1 97.12 70 ARG B N 1
ATOM 1497 C CA . ARG B 1 70 ? -5.688 25.641 5.344 1 97.12 70 ARG B CA 1
ATOM 1498 C C . ARG B 1 70 ? -4.816 24.656 6.113 1 97.12 70 ARG B C 1
ATOM 1500 O O . ARG B 1 70 ? -3.629 24.5 5.82 1 97.12 70 ARG B O 1
ATOM 1507 N N . THR B 1 71 ? -5.453 23.953 7.078 1 98.31 71 THR B N 1
ATOM 1508 C CA . THR B 1 71 ? -4.73 23.016 7.934 1 98.31 71 THR B CA 1
ATOM 1509 C C . THR B 1 71 ? -5.121 21.578 7.609 1 98.31 71 THR B C 1
ATOM 1511 O O . THR B 1 71 ? -6.301 21.281 7.434 1 98.31 71 THR B O 1
ATOM 1514 N N . CYS B 1 72 ? -4.109 20.75 7.523 1 98.44 72 CYS B N 1
ATOM 1515 C CA . CYS B 1 72 ? -4.316 19.344 7.219 1 98.44 72 CYS B CA 1
ATOM 1516 C C . CYS B 1 72 ? -4.074 18.469 8.453 1 98.44 72 CYS B C 1
ATOM 1518 O O . CYS B 1 72 ? -3.172 18.75 9.242 1 98.44 72 CYS B O 1
ATOM 1520 N N . VAL B 1 73 ? -4.918 17.406 8.547 1 96.81 73 VAL B N 1
ATOM 1521 C CA . VAL B 1 73 ? -4.746 16.406 9.594 1 96.81 73 VAL B CA 1
ATOM 1522 C C . VAL B 1 73 ? -4.848 15.008 9 1 96.81 73 VAL B C 1
ATOM 1524 O O . VAL B 1 73 ? -5.551 14.797 8.008 1 96.81 73 VAL B O 1
ATOM 1527 N N . LEU B 1 74 ? -4.156 14.109 9.594 1 96.38 74 LEU B N 1
ATOM 1528 C CA . LEU B 1 74 ? -4.199 12.719 9.148 1 96.38 74 LEU B CA 1
ATOM 1529 C C . LEU B 1 74 ? -5.516 12.062 9.539 1 96.38 74 LEU B C 1
ATOM 1531 O O . LEU B 1 74 ? -6.055 12.328 10.617 1 96.38 74 LEU B O 1
ATOM 1535 N N . GLU B 1 75 ? -5.969 11.266 8.648 1 93.94 75 GLU B N 1
ATOM 1536 C CA . GLU B 1 75 ? -7.117 10.414 8.938 1 93.94 75 GLU B CA 1
ATOM 1537 C C . GLU B 1 75 ? -6.711 8.945 9.008 1 93.94 75 GLU B C 1
ATOM 1539 O O . GLU B 1 75 ? -5.891 8.477 8.211 1 93.94 75 GLU B O 1
ATOM 1544 N N . GLU B 1 76 ? -7.359 8.234 9.945 1 91.19 76 GLU B N 1
ATOM 1545 C CA . GLU B 1 76 ? -6.91 6.879 10.242 1 91.19 76 GLU B CA 1
ATOM 1546 C C . GLU B 1 76 ? -7.551 5.867 9.289 1 91.19 76 GLU B C 1
ATOM 1548 O O . GLU B 1 76 ? -7.004 4.785 9.07 1 91.19 76 GLU B O 1
ATOM 1553 N N . GLU B 1 77 ? -8.617 6.188 8.711 1 93.38 77 GLU B N 1
ATOM 1554 C CA . GLU B 1 77 ? -9.438 5.211 8 1 93.38 77 GLU B CA 1
ATOM 1555 C C . GLU B 1 77 ? -8.656 4.562 6.859 1 93.38 77 GLU B C 1
ATOM 1557 O O . GLU B 1 77 ? -8.656 3.338 6.719 1 93.38 77 GLU B O 1
ATOM 1562 N N . SER B 1 78 ? -8.031 5.383 6.047 1 96.62 78 SER B N 1
ATOM 1563 C CA . SER B 1 78 ? -7.277 4.855 4.91 1 96.62 78 SER B CA 1
ATOM 1564 C C . SER B 1 78 ? -6.09 4.02 5.375 1 96.62 78 SER B C 1
ATOM 1566 O O . SER B 1 78 ? -5.754 3.006 4.758 1 96.62 78 SER B O 1
ATOM 1568 N N . MET B 1 79 ? -5.48 4.426 6.414 1 95.56 79 MET B N 1
ATOM 1569 C CA . MET B 1 79 ? -4.387 3.656 7 1 95.56 79 MET B CA 1
ATOM 1570 C C . MET B 1 79 ? -4.867 2.279 7.445 1 95.56 79 MET B C 1
ATOM 1572 O O . MET B 1 79 ? -4.246 1.267 7.121 1 95.56 79 MET B O 1
ATOM 1576 N N . ILE B 1 80 ? -6.004 2.254 8.117 1 95 80 ILE B N 1
ATOM 1577 C CA . ILE B 1 80 ? -6.582 1.011 8.617 1 95 80 ILE B CA 1
ATOM 1578 C C . ILE B 1 80 ? -6.926 0.094 7.449 1 95 80 ILE B C 1
ATOM 1580 O O . ILE B 1 80 ? -6.609 -1.098 7.473 1 95 80 ILE B O 1
ATOM 1584 N N . THR B 1 81 ? -7.516 0.658 6.496 1 96.88 81 THR B N 1
ATOM 1585 C CA . THR B 1 81 ? -7.953 -0.11 5.336 1 96.88 81 THR B CA 1
ATOM 1586 C C . THR B 1 81 ? -6.754 -0.703 4.598 1 96.88 81 THR B C 1
ATOM 1588 O O . THR B 1 81 ? -6.762 -1.882 4.238 1 96.88 81 THR B O 1
ATOM 1591 N N . ALA B 1 82 ? -5.695 0.077 4.371 1 97.56 82 ALA B N 1
ATOM 1592 C CA . ALA B 1 82 ? -4.488 -0.392 3.693 1 97.56 82 ALA B CA 1
ATOM 1593 C C . ALA B 1 82 ? -3.82 -1.517 4.477 1 97.56 82 ALA B C 1
ATOM 1595 O O . ALA B 1 82 ? -3.465 -2.553 3.908 1 97.56 82 ALA B O 1
ATOM 1596 N N . GLN B 1 83 ? -3.703 -1.3 5.734 1 96.44 83 GLN B N 1
ATOM 1597 C CA . GLN B 1 83 ? -3.053 -2.289 6.586 1 96.44 83 GLN B CA 1
ATOM 1598 C C . GLN B 1 83 ? -3.861 -3.582 6.645 1 96.44 83 GLN B C 1
ATOM 1600 O O . GLN B 1 83 ? -3.293 -4.676 6.672 1 96.44 83 GLN B O 1
ATOM 1605 N N . ALA B 1 84 ? -5.133 -3.424 6.719 1 96.38 84 ALA B N 1
ATOM 1606 C CA . ALA B 1 84 ? -5.996 -4.602 6.789 1 96.38 84 ALA B CA 1
ATOM 1607 C C . ALA B 1 84 ? -5.859 -5.457 5.535 1 96.38 84 ALA B C 1
ATOM 1609 O O . ALA B 1 84 ? -5.805 -6.688 5.621 1 96.38 84 ALA B O 1
ATOM 1610 N N . TRP B 1 85 ? -5.863 -4.816 4.453 1 97.31 85 TRP B N 1
ATOM 1611 C CA . TRP B 1 85 ? -5.723 -5.57 3.213 1 97.31 85 TRP B CA 1
ATOM 1612 C C . TRP B 1 85 ? -4.391 -6.309 3.17 1 97.31 85 TRP B C 1
ATOM 1614 O O . TRP B 1 85 ? -4.34 -7.488 2.816 1 97.31 85 TRP B O 1
ATOM 1624 N N . LEU B 1 86 ? -3.342 -5.621 3.465 1 96.62 86 LEU B N 1
ATOM 1625 C CA . LEU B 1 86 ? -2.023 -6.25 3.455 1 96.62 86 LEU B CA 1
ATOM 1626 C C . LEU B 1 86 ? -1.963 -7.398 4.453 1 96.62 86 LEU B C 1
ATOM 1628 O O . LEU B 1 86 ? -1.353 -8.438 4.18 1 96.62 86 LEU B O 1
ATOM 1632 N N . ALA B 1 87 ? -2.551 -7.191 5.57 1 95.5 87 ALA B N 1
ATOM 1633 C CA . ALA B 1 87 ? -2.574 -8.234 6.594 1 95.5 87 ALA B CA 1
ATOM 1634 C C . ALA B 1 87 ? -3.305 -9.477 6.09 1 95.5 87 ALA B C 1
ATOM 1636 O O . ALA B 1 87 ? -2.904 -10.602 6.395 1 95.5 87 ALA B O 1
ATOM 1637 N N . GLU B 1 88 ? -4.352 -9.273 5.41 1 95.25 88 GLU B N 1
ATOM 1638 C CA . GLU B 1 88 ? -5.105 -10.383 4.832 1 95.25 88 GLU B CA 1
ATOM 1639 C C . GLU B 1 88 ? -4.254 -11.172 3.844 1 95.25 88 GLU B C 1
ATOM 1641 O O . GLU B 1 88 ? -4.309 -12.398 3.812 1 95.25 88 GLU B O 1
ATOM 1646 N N . GLN B 1 89 ? -3.561 -10.453 3.033 1 94.38 89 GLN B N 1
ATOM 1647 C CA . GLN B 1 89 ? -2.686 -11.117 2.072 1 94.38 89 GLN B CA 1
ATOM 1648 C C . GLN B 1 89 ? -1.612 -11.938 2.779 1 94.38 89 GLN B C 1
ATOM 1650 O O . GLN B 1 89 ? -1.323 -13.07 2.375 1 94.38 89 GLN B O 1
ATOM 1655 N N . ARG B 1 90 ? -1.02 -11.336 3.781 1 92.62 90 ARG B N 1
ATOM 1656 C CA . ARG B 1 90 ? 0.008 -12.023 4.559 1 92.62 90 ARG B CA 1
ATOM 1657 C C . ARG B 1 90 ? -0.549 -13.281 5.211 1 92.62 90 ARG B C 1
ATOM 1659 O O . ARG B 1 90 ? 0.109 -14.328 5.219 1 92.62 90 ARG B O 1
ATOM 1666 N N . ALA B 1 91 ? -1.71 -13.219 5.727 1 92.94 91 ALA B N 1
ATOM 1667 C CA . ALA B 1 91 ? -2.354 -14.352 6.387 1 92.94 91 ALA B CA 1
ATOM 1668 C C . ALA B 1 91 ? -2.602 -15.492 5.398 1 92.94 91 ALA B C 1
ATOM 1670 O O . ALA B 1 91 ? -2.428 -16.672 5.738 1 92.94 91 ALA B O 1
ATOM 1671 N N . LEU B 1 92 ? -3.018 -15.141 4.258 1 90.44 92 LEU B N 1
ATOM 1672 C CA . LEU B 1 92 ? -3.23 -16.141 3.215 1 90.44 92 LEU B CA 1
ATOM 1673 C C . LEU B 1 92 ? -1.937 -16.875 2.896 1 90.44 92 LEU B C 1
ATOM 1675 O O . LEU B 1 92 ? -1.932 -18.109 2.775 1 90.44 92 LEU B O 1
ATOM 1679 N N . TRP B 1 93 ? -0.936 -16.109 2.779 1 86.44 93 TRP B N 1
ATOM 1680 C CA . TRP B 1 93 ? 0.375 -16.672 2.467 1 86.44 93 TRP B CA 1
ATOM 1681 C C . TRP B 1 93 ? 0.893 -17.516 3.625 1 86.44 93 TRP B C 1
ATOM 1683 O O . TRP B 1 93 ? 1.41 -18.609 3.414 1 86.44 93 TRP B O 1
ATOM 1693 N N . GLU B 1 94 ? 0.776 -17.016 4.824 1 87.62 94 GLU B N 1
ATOM 1694 C CA . GLU B 1 94 ? 1.277 -17.719 6.004 1 87.62 94 GLU B CA 1
ATOM 1695 C C . GLU B 1 94 ? 0.454 -18.969 6.297 1 87.62 94 GLU B C 1
ATOM 1697 O O . GLU B 1 94 ? 0.985 -19.969 6.793 1 87.62 94 GLU B O 1
ATOM 1702 N N . GLY B 1 95 ? -0.744 -18.812 6.074 1 85.06 95 GLY B N 1
ATOM 1703 C CA . GLY B 1 95 ? -1.589 -19.984 6.242 1 85.06 95 GLY B CA 1
ATOM 1704 C C . GLY B 1 95 ? -1.174 -21.156 5.371 1 85.06 95 GLY B C 1
ATOM 1705 O O . GLY B 1 95 ? -1.156 -22.297 5.824 1 85.06 95 GLY B O 1
ATOM 1706 N N . ARG B 1 96 ? -0.782 -20.906 4.262 1 78.5 96 ARG B N 1
ATOM 1707 C CA . ARG B 1 96 ? -0.339 -21.938 3.328 1 78.5 96 ARG B CA 1
ATOM 1708 C C . ARG B 1 96 ? 1.007 -22.516 3.752 1 78.5 96 ARG B C 1
ATOM 1710 O O . ARG B 1 96 ? 1.209 -23.719 3.703 1 78.5 96 ARG B O 1
ATOM 1717 N N . THR B 1 97 ? 1.848 -21.656 4.156 1 78.75 97 THR B N 1
ATOM 1718 C CA . THR B 1 97 ? 3.188 -22.078 4.551 1 78.75 97 THR B CA 1
ATOM 1719 C C . THR B 1 97 ? 3.135 -22.938 5.812 1 78.75 97 THR B C 1
ATOM 1721 O O . THR B 1 97 ? 3.891 -23.906 5.953 1 78.75 97 THR B O 1
ATOM 1724 N N . ASP B 1 98 ? 2.207 -22.484 6.621 1 80.5 98 ASP B N 1
ATOM 1725 C CA . ASP B 1 98 ? 2.025 -23.234 7.859 1 80.5 98 ASP B CA 1
ATOM 1726 C C . ASP B 1 98 ? 1.472 -24.625 7.578 1 80.5 98 ASP B C 1
ATOM 1728 O O . ASP B 1 98 ? 1.905 -25.609 8.188 1 80.5 98 ASP B O 1
ATOM 1732 N N . ARG B 1 99 ? 0.586 -24.641 6.734 1 72.94 99 ARG B N 1
ATOM 1733 C CA . ARG B 1 99 ? -0.009 -25.922 6.375 1 72.94 99 ARG B CA 1
ATOM 1734 C C . ARG B 1 99 ? 1.021 -26.844 5.73 1 72.94 99 ARG B C 1
ATOM 1736 O O . ARG B 1 99 ? 1.054 -28.047 6.016 1 72.94 99 ARG B O 1
ATOM 1743 N N . LEU B 1 100 ? 1.899 -26.281 5.012 1 71.62 100 LEU B N 1
ATOM 1744 C CA . LEU B 1 100 ? 2.947 -27.062 4.359 1 71.62 100 LEU B CA 1
ATOM 1745 C C . LEU B 1 100 ? 3.994 -27.516 5.371 1 71.62 100 LEU B C 1
ATOM 1747 O O . LEU B 1 100 ? 4.453 -28.656 5.32 1 71.62 100 LEU B O 1
ATOM 1751 N N . ALA B 1 101 ? 4.207 -26.578 6.285 1 72.06 101 ALA B N 1
ATOM 1752 C CA . ALA B 1 101 ? 5.18 -26.922 7.316 1 72.06 101 ALA B CA 1
ATOM 1753 C C . ALA B 1 101 ? 4.648 -28.016 8.227 1 72.06 101 ALA B C 1
ATOM 1755 O O . ALA B 1 101 ? 5.387 -28.938 8.602 1 72.06 101 ALA B O 1
ATOM 1756 N N . GLN B 1 102 ? 3.424 -27.938 8.516 1 74.06 102 GLN B N 1
ATOM 1757 C CA . GLN B 1 102 ? 2.812 -28.938 9.391 1 74.06 102 GLN B CA 1
ATOM 1758 C C . GLN B 1 102 ? 2.727 -30.297 8.711 1 74.06 102 GLN B C 1
ATOM 1760 O O . GLN B 1 102 ? 2.924 -31.328 9.352 1 74.06 102 GLN B O 1
ATOM 1765 N N . PHE B 1 103 ? 2.502 -30.25 7.449 1 73 103 PHE B N 1
ATOM 1766 C CA . PHE B 1 103 ? 2.424 -31.5 6.691 1 73 103 PHE B CA 1
ATOM 1767 C C . PHE B 1 103 ? 3.793 -32.156 6.59 1 73 103 PHE B C 1
ATOM 1769 O O . PHE B 1 103 ? 3.912 -33.375 6.715 1 73 103 PHE B O 1
ATOM 1776 N N . VAL B 1 104 ? 4.84 -31.359 6.477 1 73.06 104 VAL B N 1
ATOM 1777 C CA . VAL B 1 104 ? 6.203 -31.859 6.344 1 73.06 104 VAL B CA 1
ATOM 1778 C C . VAL B 1 104 ? 6.684 -32.406 7.684 1 73.06 104 VAL B C 1
ATOM 1780 O O . VAL B 1 104 ? 7.312 -33.469 7.734 1 73.06 104 VAL B O 1
ATOM 1783 N N . THR B 1 105 ? 6.285 -31.656 8.75 1 81.12 105 THR B N 1
ATOM 1784 C CA . THR B 1 105 ? 6.703 -32.094 10.078 1 81.12 105 THR B CA 1
ATOM 1785 C C . THR B 1 105 ? 5.996 -33.375 10.484 1 81.12 105 THR B C 1
ATOM 1787 O O . THR B 1 105 ? 6.609 -34.281 11.07 1 81.12 105 THR B O 1
ATOM 1790 N N . THR B 1 106 ? 4.738 -33.531 10.133 1 77.94 106 THR B N 1
ATOM 1791 C CA . THR B 1 106 ? 3.957 -34.719 10.453 1 77.94 106 THR B CA 1
ATOM 1792 C C . THR B 1 106 ? 4.449 -35.906 9.656 1 77.94 106 THR B C 1
ATOM 1794 O O . THR B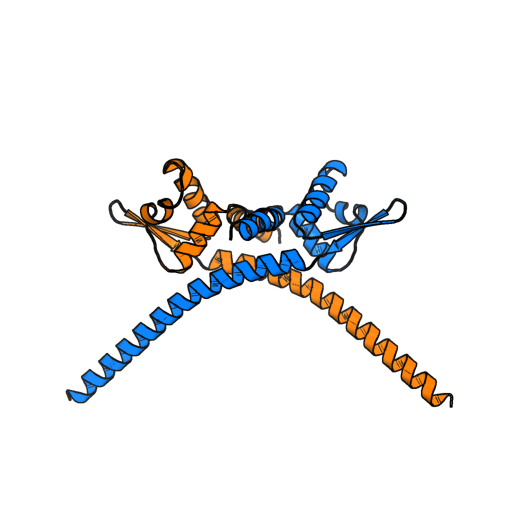 1 106 ? 4.555 -37.031 10.188 1 77.94 106 THR B O 1
ATOM 1797 N N . ARG B 1 107 ? 4.887 -35.656 8.406 1 75.19 107 ARG B N 1
ATOM 1798 C CA . ARG B 1 107 ? 5.375 -36.75 7.559 1 75.19 107 ARG B CA 1
ATOM 1799 C C . ARG B 1 107 ? 6.758 -37.219 8 1 75.19 107 ARG B C 1
ATOM 1801 O O . ARG B 1 107 ? 7.07 -38.406 7.941 1 75.19 107 ARG B O 1
ATOM 1808 N N . GLU B 1 108 ? 7.551 -36.25 8.461 1 79.19 108 GLU B N 1
ATOM 1809 C CA . GLU B 1 108 ? 8.891 -36.562 8.945 1 79.19 108 GLU B CA 1
ATOM 1810 C C . GLU B 1 108 ? 8.828 -37.344 10.258 1 79.19 108 GLU B C 1
ATOM 1812 O O . GLU B 1 108 ? 9.602 -38.281 10.461 1 79.19 108 GLU B O 1
ATOM 1817 N N . LYS B 1 109 ? 7.91 -37.188 11.109 1 83.38 109 LYS B N 1
ATOM 1818 C CA . LYS B 1 109 ? 7.734 -37.906 12.375 1 83.38 109 LYS B CA 1
ATOM 1819 C C . LYS B 1 109 ? 7.207 -39.312 12.141 1 83.38 109 LYS B C 1
ATOM 1821 O O . LYS B 1 109 ? 7.645 -40.25 12.797 1 83.38 109 LYS B O 1
ATOM 1826 N N . ASP B 1 110 ? 6.422 -39.375 11.117 1 80.81 110 ASP B N 1
ATOM 1827 C CA . ASP B 1 110 ? 5.848 -40.656 10.773 1 80.81 110 ASP B CA 1
ATOM 1828 C C . ASP B 1 110 ? 6.902 -41.594 10.164 1 80.81 110 ASP B C 1
ATOM 1830 O O . ASP B 1 110 ? 6.938 -42.781 10.461 1 80.81 110 ASP B O 1
ATOM 1834 N N . ASN B 1 111 ? 7.762 -41 9.477 1 79.12 111 ASN B N 1
ATOM 1835 C CA . ASN B 1 111 ? 8.828 -41.781 8.852 1 79.12 111 ASN B CA 1
ATOM 1836 C C . ASN B 1 111 ? 9.875 -42.219 9.875 1 79.12 111 ASN B C 1
ATOM 1838 O O . ASN B 1 111 ? 10.438 -43.312 9.773 1 79.12 111 ASN B O 1
ATOM 1842 N N . ARG B 1 112 ? 10.094 -41.406 10.898 1 83.81 112 ARG B N 1
ATOM 1843 C CA . ARG B 1 112 ? 11.055 -41.719 11.953 1 83.81 112 ARG B CA 1
ATOM 1844 C C . ARG B 1 112 ? 10.523 -42.812 12.867 1 83.81 112 ARG B C 1
ATOM 1846 O O . ARG B 1 112 ? 11.281 -43.688 13.312 1 83.81 112 ARG B O 1
ATOM 1853 N N . ASN B 1 113 ? 9.312 -42.75 13.125 1 82.69 113 ASN B N 1
ATOM 1854 C CA . ASN B 1 113 ? 8.695 -43.781 13.969 1 82.69 113 ASN B CA 1
ATOM 1855 C C . ASN B 1 113 ? 8.633 -45.125 13.266 1 82.69 113 ASN B C 1
ATOM 1857 O O . ASN B 1 113 ? 8.703 -46.188 13.914 1 82.69 113 ASN B O 1
ATOM 1861 N N . GLU B 1 114 ? 8.602 -45.156 12.086 1 82.06 114 GLU B N 1
ATOM 1862 C CA . GLU B 1 114 ? 8.555 -46.406 11.328 1 82.06 114 GLU B CA 1
ATOM 1863 C C . GLU B 1 114 ? 9.938 -47.031 11.227 1 82.06 114 GLU B C 1
ATOM 1865 O O . GLU B 1 114 ? 10.062 -48.281 11.242 1 82.06 114 GLU B O 1
ATOM 1870 N N . SER B 1 115 ? 10.984 -46.344 11.18 1 80.19 115 SER B N 1
ATOM 1871 C CA . SER B 1 115 ? 12.336 -46.875 11.07 1 80.19 115 SER B CA 1
ATOM 1872 C C . SER B 1 115 ? 12.805 -47.469 12.391 1 80.19 115 SER B C 1
ATOM 1874 O O . SER B 1 115 ? 13.68 -48.344 12.414 1 80.19 115 SER B O 1
ATOM 1876 N N . VAL B 1 116 ? 12.297 -47.031 13.539 1 80.88 116 VAL B N 1
ATOM 1877 C CA . VAL B 1 116 ? 12.719 -47.531 14.844 1 80.88 116 VAL B CA 1
ATOM 1878 C C . VAL B 1 116 ? 12.047 -48.875 15.141 1 80.88 116 VAL B C 1
ATOM 1880 O O . VAL B 1 116 ? 12.555 -49.656 15.922 1 80.88 116 VAL B O 1
ATOM 1883 N N . THR B 1 117 ? 10.961 -49.062 14.617 1 69.69 117 THR B N 1
ATOM 1884 C CA . THR B 1 117 ? 10.305 -50.344 14.93 1 69.69 117 THR B CA 1
ATOM 1885 C C . THR B 1 117 ? 10.883 -51.469 14.094 1 69.69 117 THR B C 1
ATOM 1887 O O . THR B 1 117 ? 10.648 -52.656 14.375 1 69.69 117 THR B O 1
ATOM 1890 N N . ASP B 1 118 ? 11.539 -51.125 13.062 1 66 118 ASP B N 1
ATOM 1891 C CA . ASP B 1 118 ? 12.062 -52.219 12.234 1 66 118 ASP B CA 1
ATOM 1892 C C . ASP B 1 118 ? 13.43 -52.688 12.734 1 66 118 ASP B C 1
ATOM 1894 O O . ASP B 1 118 ? 13.992 -53.625 12.211 1 66 118 ASP B O 1
ATOM 1898 N N . THR B 1 119 ? 13.992 -52.094 13.828 1 53.47 119 THR B N 1
ATOM 1899 C CA . THR B 1 119 ? 15.156 -52.781 14.391 1 53.47 119 THR B CA 1
ATOM 1900 C C . THR B 1 119 ? 14.758 -53.656 15.57 1 53.47 119 THR B C 1
ATOM 1902 O O . THR B 1 119 ? 14.008 -53.25 16.453 1 53.47 119 THR B O 1
#

Solvent-accessible surface area (backbone atoms only — not comparable to full-atom values): 12630 Å² total; per-residue (Å²): 113,64,69,62,42,55,55,41,23,40,40,26,44,44,50,26,33,65,68,50,43,51,48,51,55,56,30,24,75,39,70,43,36,56,68,67,68,45,64,87,50,96,64,56,64,74,63,50,46,51,50,53,50,49,33,37,75,32,38,41,31,46,76,44,76,56,92,92,47,45,35,35,36,70,37,62,63,35,56,51,53,54,50,49,53,52,50,50,46,50,47,40,36,48,51,46,50,46,52,49,48,51,51,50,53,53,50,51,51,53,54,53,56,53,60,59,67,73,105,114,66,72,60,39,58,57,41,25,41,41,25,43,44,51,27,33,67,68,50,42,51,49,51,54,56,31,22,75,37,71,44,37,56,69,66,67,45,65,88,51,96,65,56,66,72,63,50,46,53,49,52,50,48,33,38,75,31,38,40,33,48,74,46,75,55,91,92,45,45,35,35,36,69,36,64,63,36,54,51,54,53,50,49,51,52,50,51,47,50,47,41,34,48,51,46,51,47,52,51,48,50,52,51,53,54,51,53,51,52,54,53,57,53,60,59,68,74,104